Protein AF-A0A1F4CG08-F1 (afdb_monomer)

Mean predicted aligned error: 9.63 Å

Nearest PDB structures (foldseek):
  1few-assembly1_A  TM=2.252E-01  e=2.621E+00  Homo sapiens

Secondary structure (DSSP, 8-state):
-THHHHHHHHHHHHHHSHHHHT--HHHHHHHHHHHHHHTHHHHHHHHHHHHHHHHHHHHHTT-HHHHHHHHHHHHHHHHHHHHHHHHHHHHHHHHHTTTS-HHHHHHHHHHHHSHHHHHHHHHHHHHHHHHHHHHHHHHHHHHHHHHHHHHHHHHHHHHHHHHHHHHTTHHHHHHHHHHHHTT-

Structure (mmCIF, N/CA/C/O backbone):
data_AF-A0A1F4CG08-F1
#
_entry.id   AF-A0A1F4CG08-F1
#
loop_
_atom_site.group_PDB
_atom_site.id
_atom_site.type_symbol
_atom_site.label_atom_id
_atom_site.label_alt_id
_atom_site.label_comp_id
_atom_site.label_asym_id
_atom_site.label_entity_id
_atom_site.label_seq_id
_atom_site.pdbx_PDB_ins_code
_atom_site.Cartn_x
_atom_site.Cartn_y
_atom_site.Cartn_z
_atom_site.occupancy
_atom_site.B_iso_or_equiv
_atom_site.auth_seq_id
_atom_site.auth_comp_id
_atom_site.auth_asym_id
_atom_site.auth_atom_id
_atom_site.pdbx_PDB_model_num
ATOM 1 N N . MET A 1 1 ? -21.777 -11.121 -12.133 1.00 45.00 1 MET A N 1
ATOM 2 C CA . MET A 1 1 ? -20.622 -10.216 -12.342 1.00 45.00 1 MET A CA 1
ATOM 3 C C . MET A 1 1 ? -20.927 -8.744 -12.017 1.00 45.00 1 MET A C 1
ATOM 5 O O . MET A 1 1 ? -19.993 -7.962 -12.020 1.00 45.00 1 MET A O 1
ATOM 9 N N . GLU A 1 2 ? -22.155 -8.353 -11.641 1.00 45.91 2 GLU A N 1
ATOM 10 C CA . GLU A 1 2 ? -22.524 -6.942 -11.356 1.00 45.91 2 GLU A CA 1
ATOM 11 C C . GLU A 1 2 ? -21.985 -6.334 -10.043 1.00 45.91 2 GLU A C 1
ATOM 13 O O . GLU A 1 2 ? -21.961 -5.117 -9.903 1.00 45.91 2 GLU A O 1
ATOM 18 N N . ARG A 1 3 ? -21.515 -7.135 -9.073 1.00 50.16 3 ARG A N 1
ATOM 19 C CA . ARG A 1 3 ? -21.017 -6.601 -7.784 1.00 50.16 3 ARG A CA 1
ATOM 20 C C . ARG A 1 3 ? -19.630 -5.949 -7.859 1.00 50.16 3 ARG A C 1
ATOM 22 O O . ARG A 1 3 ? -19.318 -5.110 -7.023 1.00 50.16 3 ARG A O 1
ATOM 29 N N . ALA A 1 4 ? -18.796 -6.316 -8.834 1.00 51.25 4 ALA A N 1
ATOM 30 C CA . ALA A 1 4 ? -17.439 -5.768 -8.949 1.00 51.25 4 ALA A CA 1
ATOM 31 C C . ALA A 1 4 ? -17.429 -4.320 -9.475 1.00 51.25 4 ALA A C 1
ATOM 33 O O . ALA A 1 4 ? -16.531 -3.555 -9.138 1.00 51.25 4 ALA A O 1
ATOM 34 N N . SER A 1 5 ? -18.440 -3.931 -10.259 1.00 54.53 5 SER A N 1
ATOM 35 C CA . SER A 1 5 ? -18.564 -2.590 -10.845 1.00 54.53 5 SER A CA 1
ATOM 36 C C . SER A 1 5 ? -19.022 -1.511 -9.858 1.00 54.53 5 SER A C 1
ATOM 38 O O . SER A 1 5 ? -18.740 -0.345 -10.095 1.00 54.53 5 SER A O 1
ATOM 40 N N . GLN A 1 6 ? -19.681 -1.876 -8.752 1.00 61.97 6 GLN A N 1
ATOM 41 C CA . GLN A 1 6 ? -20.214 -0.915 -7.767 1.00 61.97 6 GLN A CA 1
ATOM 42 C C . GLN A 1 6 ? -19.217 -0.570 -6.647 1.00 61.97 6 GLN A C 1
ATOM 44 O O . GLN A 1 6 ? -19.265 0.520 -6.083 1.00 61.97 6 GLN A O 1
ATOM 49 N N . ALA A 1 7 ? -18.256 -1.455 -6.361 1.00 68.38 7 ALA A N 1
ATOM 50 C CA . ALA A 1 7 ? -17.332 -1.290 -5.236 1.00 68.38 7 ALA A CA 1
ATOM 51 C C . ALA A 1 7 ? -16.503 0.021 -5.257 1.00 68.38 7 ALA A C 1
ATOM 53 O O . ALA A 1 7 ? -16.338 0.624 -4.192 1.00 68.38 7 ALA A O 1
ATOM 54 N N . PRO A 1 8 ? -16.002 0.517 -6.411 1.00 78.38 8 PRO A N 1
ATOM 55 C CA . PRO A 1 8 ? -15.294 1.799 -6.454 1.00 78.38 8 PRO A CA 1
ATOM 56 C C . PRO A 1 8 ? -16.202 3.007 -6.177 1.00 78.38 8 PRO A C 1
ATOM 58 O O . PRO A 1 8 ? -15.777 3.966 -5.528 1.00 78.38 8 PRO A O 1
ATOM 61 N N . GLU A 1 9 ? -17.450 2.968 -6.650 1.00 85.88 9 GLU A N 1
ATOM 62 C CA . GLU A 1 9 ? -18.427 4.047 -6.458 1.00 85.88 9 GLU A CA 1
ATOM 63 C C . GLU A 1 9 ? -18.901 4.112 -5.002 1.00 85.88 9 GLU A C 1
ATOM 65 O O . GLU A 1 9 ? -18.939 5.198 -4.415 1.00 85.88 9 GLU A O 1
ATOM 70 N N . ASP A 1 10 ? -19.145 2.952 -4.386 1.00 89.44 10 ASP A N 1
ATOM 71 C CA . ASP A 1 10 ? -19.551 2.833 -2.984 1.00 89.44 10 ASP A CA 1
ATOM 72 C C . ASP A 1 10 ? -18.467 3.345 -2.030 1.00 89.44 10 ASP A C 1
ATOM 74 O O . ASP A 1 10 ? -18.757 4.087 -1.087 1.00 89.44 10 ASP A O 1
ATOM 78 N N . LEU A 1 11 ? -17.200 3.002 -2.289 1.00 89.44 11 LEU A N 1
ATOM 79 C CA . LEU A 1 11 ? -16.075 3.513 -1.508 1.00 89.44 11 LEU A CA 1
ATOM 80 C C . LEU A 1 11 ? -15.957 5.034 -1.649 1.00 89.44 11 LEU A C 1
ATOM 82 O O . LEU A 1 11 ? -15.758 5.735 -0.656 1.00 89.44 11 LEU A O 1
ATOM 86 N N . ALA A 1 12 ? -16.108 5.564 -2.866 1.00 91.88 12 ALA A N 1
ATOM 87 C CA . ALA A 1 12 ? -16.057 7.002 -3.103 1.00 91.88 12 ALA A CA 1
ATOM 88 C C . ALA A 1 12 ? -17.212 7.735 -2.398 1.00 91.88 12 ALA A C 1
ATOM 90 O O . ALA A 1 12 ? -17.013 8.819 -1.841 1.00 91.88 12 ALA A O 1
ATOM 91 N N . GLN A 1 13 ? -18.414 7.154 -2.393 1.00 93.31 13 GLN A N 1
ATOM 92 C CA . GLN A 1 13 ? -19.555 7.680 -1.647 1.00 93.31 13 GLN A CA 1
ATOM 93 C C . GLN A 1 13 ? -19.301 7.633 -0.138 1.00 93.31 13 GLN A C 1
ATOM 95 O O . GLN A 1 13 ? -19.510 8.637 0.549 1.00 93.31 13 GLN A O 1
ATOM 100 N N . PHE A 1 14 ? -18.799 6.511 0.377 1.00 93.75 14 PHE A N 1
ATOM 101 C CA . PHE A 1 14 ? -18.451 6.367 1.785 1.00 93.75 14 PHE A CA 1
ATOM 102 C C . PHE A 1 14 ? -17.383 7.369 2.218 1.00 93.75 14 PHE A C 1
ATOM 104 O O . PHE A 1 14 ? -17.551 8.006 3.255 1.00 93.75 14 PHE A O 1
ATOM 111 N N . ALA A 1 15 ? -16.341 7.580 1.411 1.00 93.25 15 ALA A N 1
ATOM 112 C CA . ALA A 1 15 ? -15.265 8.527 1.696 1.00 93.25 15 ALA A CA 1
ATOM 113 C C . ALA A 1 15 ? -15.768 9.965 1.913 1.00 93.25 15 ALA A C 1
ATOM 115 O O . ALA A 1 15 ? -15.161 10.729 2.659 1.00 93.25 15 ALA A O 1
ATOM 116 N N . ARG A 1 16 ? -16.899 10.327 1.293 1.00 94.06 16 ARG A N 1
ATOM 117 C CA . ARG A 1 16 ? -17.564 11.630 1.468 1.00 94.06 16 ARG A CA 1
ATOM 118 C C . ARG A 1 16 ? -18.591 11.647 2.604 1.00 94.06 16 ARG A C 1
ATOM 120 O O . ARG A 1 16 ? -19.098 12.712 2.949 1.00 94.06 16 ARG A O 1
ATOM 127 N N . SER A 1 17 ? -18.930 10.494 3.173 1.00 92.56 17 SER A N 1
ATOM 128 C CA . SER A 1 17 ? -19.948 10.375 4.216 1.00 92.56 17 SER A CA 1
ATOM 129 C C . SER A 1 17 ? -19.464 10.920 5.564 1.00 92.56 17 SER A C 1
ATOM 131 O O . SER A 1 17 ? -18.263 10.999 5.844 1.00 92.56 17 SER A O 1
ATOM 133 N N . ALA A 1 18 ? -20.409 11.247 6.449 1.00 87.50 18 ALA A N 1
ATOM 134 C CA . ALA A 1 18 ? -20.094 11.598 7.834 1.00 87.50 18 ALA A CA 1
ATOM 135 C C . ALA A 1 18 ? -19.409 10.438 8.580 1.00 87.50 18 ALA A C 1
ATOM 137 O O . ALA A 1 18 ? -18.548 10.684 9.419 1.00 87.50 18 ALA A O 1
ATOM 138 N N . ALA A 1 19 ? -19.741 9.190 8.231 1.00 86.94 19 ALA A N 1
ATOM 139 C CA . ALA A 1 19 ? -19.138 8.002 8.827 1.00 86.94 19 ALA A CA 1
ATOM 140 C C . ALA A 1 19 ? -17.636 7.874 8.524 1.00 86.94 19 ALA A C 1
ATOM 142 O O . ALA A 1 19 ? -16.927 7.292 9.333 1.00 86.94 19 ALA A O 1
ATOM 143 N N . ALA A 1 20 ? -17.148 8.436 7.411 1.00 88.38 20 ALA A N 1
ATOM 144 C CA . ALA A 1 20 ? -15.718 8.505 7.104 1.00 88.38 20 ALA A CA 1
ATOM 145 C C . ALA A 1 20 ? -15.077 9.810 7.608 1.00 88.38 20 ALA A C 1
ATOM 147 O O . ALA A 1 20 ? -14.024 9.794 8.243 1.00 88.38 20 ALA A O 1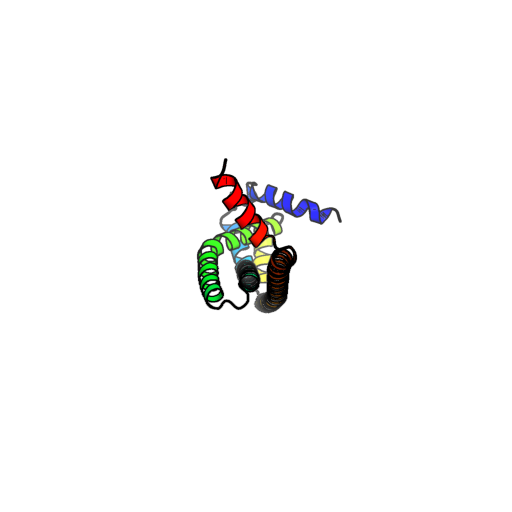
ATOM 148 N N . THR A 1 21 ? -15.724 10.952 7.357 1.00 87.25 21 THR A N 1
ATOM 149 C CA . THR A 1 21 ? -15.151 12.290 7.612 1.00 87.25 21 THR A CA 1
ATOM 150 C C . THR A 1 21 ? -15.251 12.757 9.066 1.00 87.25 21 THR A C 1
ATOM 152 O O . THR A 1 21 ? -14.532 13.670 9.466 1.00 87.25 21 THR A O 1
ATOM 155 N N . ARG A 1 22 ? -16.133 12.150 9.869 1.00 86.19 22 ARG A N 1
ATOM 156 C CA . ARG A 1 22 ? -16.367 12.483 11.287 1.00 86.19 22 ARG A CA 1
ATOM 157 C C . ARG A 1 22 ? -16.395 11.228 12.160 1.00 86.19 22 ARG A C 1
ATOM 159 O O . ARG A 1 22 ? -17.206 11.114 13.077 1.00 86.19 22 ARG A O 1
ATOM 166 N N . THR A 1 23 ? -15.520 10.275 11.853 1.00 89.38 23 THR A N 1
ATOM 167 C CA . THR A 1 23 ? -15.369 9.036 12.624 1.00 89.38 23 THR A CA 1
ATOM 168 C C . THR A 1 23 ? -15.049 9.354 14.087 1.00 89.38 23 THR A C 1
ATOM 170 O O . THR A 1 23 ? -14.197 10.200 14.365 1.00 89.38 23 THR A O 1
ATOM 173 N N . SER A 1 24 ? -15.705 8.672 15.033 1.00 94.31 24 SER A N 1
ATOM 174 C CA . SER A 1 24 ? -15.383 8.830 16.454 1.00 94.31 24 SER A CA 1
ATOM 175 C C . SER A 1 24 ? -13.925 8.415 16.730 1.00 94.31 24 SER A C 1
ATOM 177 O O . SER A 1 24 ? -13.419 7.487 16.087 1.00 94.31 24 SER A O 1
ATOM 179 N N . PRO A 1 25 ? -13.226 9.045 17.696 1.00 95.25 25 PRO A N 1
ATOM 180 C CA . PRO A 1 25 ? -11.857 8.656 18.042 1.00 95.25 25 PRO A CA 1
ATOM 181 C C . PRO A 1 25 ? -11.733 7.179 18.433 1.00 95.25 25 PRO A C 1
ATOM 183 O O . PRO A 1 25 ? -10.756 6.529 18.066 1.00 95.25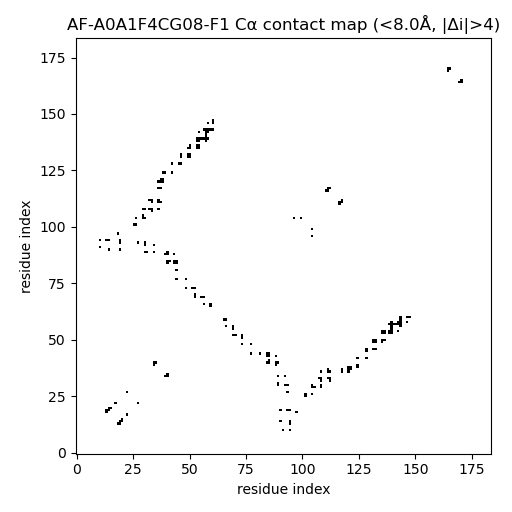 25 PRO A O 1
ATOM 186 N N . GLN A 1 26 ? -12.748 6.640 19.119 1.00 95.81 26 GLN A N 1
ATOM 187 C CA . GLN A 1 26 ? -12.825 5.225 19.476 1.00 95.81 26 GLN A CA 1
ATOM 188 C C . GLN A 1 26 ? -12.817 4.345 18.225 1.00 95.81 26 GLN A C 1
ATOM 190 O O . GLN A 1 26 ? -11.922 3.518 18.067 1.00 95.81 26 GLN A O 1
ATOM 195 N N . ARG A 1 27 ? -13.757 4.564 17.298 1.00 96.94 27 ARG A N 1
ATOM 196 C CA . ARG A 1 27 ? -13.869 3.765 16.074 1.00 96.94 27 ARG A CA 1
ATOM 197 C C . ARG A 1 27 ? -12.615 3.865 15.207 1.00 96.94 27 ARG A C 1
ATOM 199 O O . ARG A 1 27 ? -12.126 2.850 14.717 1.00 96.94 27 ARG A O 1
ATOM 206 N N . ALA A 1 28 ? -12.041 5.062 15.078 1.00 96.38 28 ALA A N 1
ATOM 207 C CA . ALA A 1 28 ? -10.772 5.255 14.379 1.00 96.38 28 ALA A CA 1
ATOM 208 C C . ALA A 1 28 ? -9.619 4.473 15.041 1.00 96.38 28 ALA A C 1
ATOM 210 O O . ALA A 1 28 ? -8.767 3.922 14.344 1.00 96.38 28 ALA A O 1
ATOM 211 N N . GLY A 1 29 ? -9.599 4.395 16.376 1.00 97.88 29 GLY A N 1
ATOM 212 C CA . GLY A 1 29 ? -8.648 3.581 17.133 1.00 97.88 29 GLY A CA 1
ATOM 213 C C . GLY A 1 29 ? -8.782 2.083 16.849 1.00 97.88 29 GLY A C 1
ATOM 214 O O . GLY A 1 29 ? -7.771 1.414 16.648 1.00 97.88 29 GLY A O 1
ATOM 215 N N . LEU A 1 30 ? -10.010 1.565 16.755 1.00 98.44 30 LEU A N 1
ATOM 216 C CA . LEU A 1 30 ? -10.261 0.152 16.440 1.00 98.44 30 LEU A CA 1
ATOM 217 C C . LEU A 1 30 ? -9.801 -0.220 15.032 1.00 98.44 30 LEU A C 1
ATOM 219 O O . LEU A 1 30 ? -9.120 -1.225 14.854 1.00 98.44 30 LEU A O 1
ATOM 223 N N . VAL A 1 31 ? -10.092 0.622 14.038 1.00 97.94 31 VAL A N 1
ATOM 224 C CA . VAL A 1 31 ? -9.616 0.397 12.663 1.00 97.94 31 VAL A CA 1
ATOM 225 C C . VAL A 1 31 ? -8.084 0.380 12.605 1.00 97.94 31 VAL A C 1
ATOM 227 O O . VAL A 1 31 ? -7.508 -0.485 11.951 1.00 97.94 31 VAL A O 1
ATOM 230 N N . LYS A 1 32 ? -7.410 1.281 13.334 1.00 98.25 32 LYS A N 1
ATOM 231 C CA . LYS A 1 32 ? -5.938 1.297 13.424 1.00 98.25 32 LYS A CA 1
ATOM 232 C C . LYS A 1 32 ? -5.366 0.050 14.096 1.00 98.25 32 LYS A C 1
ATOM 234 O O . LYS A 1 32 ? -4.321 -0.431 13.676 1.00 98.25 32 LYS A O 1
ATOM 239 N N . ARG A 1 33 ? -6.034 -0.478 15.124 1.00 98.38 33 ARG A N 1
ATOM 240 C CA . ARG A 1 33 ? -5.648 -1.742 15.772 1.00 98.38 33 ARG A CA 1
ATOM 241 C C . ARG A 1 33 ? -5.727 -2.917 14.801 1.00 98.38 33 ARG A C 1
ATOM 243 O O . ARG A 1 33 ? -4.781 -3.693 14.708 1.00 98.38 33 ARG A O 1
ATOM 250 N N . ILE A 1 34 ? -6.806 -2.990 14.020 1.00 98.38 34 ILE A N 1
ATOM 251 C CA . ILE A 1 34 ? -6.971 -4.009 12.976 1.00 98.38 34 ILE A CA 1
ATOM 252 C C . ILE A 1 34 ? -5.878 -3.877 11.908 1.00 98.38 34 ILE A C 1
ATOM 254 O O . ILE A 1 34 ? -5.256 -4.875 11.548 1.00 98.38 34 ILE A O 1
ATOM 258 N N . ASP A 1 35 ? -5.596 -2.663 11.430 1.00 98.44 35 ASP A N 1
ATOM 259 C CA . ASP A 1 35 ? -4.500 -2.416 10.483 1.00 98.44 35 ASP A CA 1
ATOM 260 C C . ASP A 1 35 ? -3.150 -2.886 11.041 1.00 98.44 35 ASP A C 1
ATOM 262 O O . ASP A 1 35 ? -2.440 -3.640 10.383 1.00 98.44 35 ASP A O 1
ATOM 266 N N . ALA A 1 36 ? -2.825 -2.521 12.284 1.00 98.12 36 ALA A N 1
ATOM 267 C CA . ALA A 1 36 ? -1.571 -2.913 12.920 1.00 98.12 36 ALA A CA 1
ATOM 268 C C . ALA A 1 36 ? -1.445 -4.436 13.098 1.00 98.12 36 ALA A C 1
ATOM 270 O O . ALA A 1 36 ? -0.370 -4.995 12.887 1.00 98.12 36 ALA A O 1
ATOM 271 N N . ALA A 1 37 ? -2.535 -5.114 13.468 1.00 97.94 37 ALA A N 1
ATOM 272 C CA . ALA A 1 37 ? -2.548 -6.561 13.660 1.00 97.94 37 ALA A CA 1
ATOM 273 C C . ALA A 1 37 ? -2.451 -7.341 12.336 1.00 97.94 37 ALA A C 1
ATOM 275 O O . ALA A 1 37 ? -1.806 -8.386 12.281 1.00 97.94 37 ALA A O 1
ATOM 276 N N . THR A 1 38 ? -3.059 -6.822 11.266 1.00 97.50 38 THR A N 1
ATOM 277 C CA . THR A 1 38 ? -3.079 -7.464 9.938 1.00 97.50 38 THR A CA 1
ATOM 278 C C . THR A 1 38 ? -1.940 -7.020 9.021 1.00 97.50 38 THR A C 1
ATOM 280 O O . THR A 1 38 ? -1.662 -7.682 8.023 1.00 97.50 38 THR A O 1
ATOM 283 N N . ARG A 1 39 ? -1.278 -5.903 9.346 1.00 98.12 39 ARG A N 1
ATOM 284 C CA . ARG A 1 39 ? -0.234 -5.240 8.549 1.00 98.12 39 ARG A CA 1
ATOM 285 C C . ARG A 1 39 ? -0.693 -4.833 7.144 1.00 98.12 39 ARG A C 1
ATOM 287 O O . ARG A 1 39 ? 0.114 -4.779 6.214 1.00 98.12 39 ARG A O 1
ATOM 294 N N . ALA A 1 40 ? -1.978 -4.519 6.979 1.00 97.75 40 ALA A N 1
ATOM 295 C CA . ALA A 1 40 ? -2.547 -4.159 5.681 1.00 97.75 40 ALA A CA 1
ATOM 296 C C . ALA A 1 40 ? -1.892 -2.898 5.085 1.00 97.75 40 ALA A C 1
ATOM 298 O O . ALA A 1 40 ? -1.540 -2.875 3.903 1.00 97.75 40 ALA A O 1
ATOM 299 N N . GLY A 1 41 ? -1.680 -1.859 5.898 1.00 97.75 41 GLY A N 1
ATOM 300 C CA . GLY A 1 41 ? -1.013 -0.625 5.488 1.00 97.75 41 GLY A CA 1
ATOM 301 C C . GLY A 1 41 ? 0.438 -0.844 5.066 1.00 97.75 41 GLY A C 1
ATOM 302 O O . GLY A 1 41 ? 0.871 -0.283 4.059 1.00 97.75 41 GLY A O 1
ATOM 303 N N . ASP A 1 42 ? 1.175 -1.691 5.788 1.00 98.00 42 ASP A N 1
ATOM 304 C CA . ASP A 1 42 ? 2.552 -2.051 5.433 1.00 98.00 42 ASP A CA 1
ATOM 305 C C . ASP A 1 42 ? 2.597 -2.811 4.105 1.00 98.00 42 ASP A C 1
ATOM 307 O O . ASP A 1 42 ? 3.379 -2.455 3.224 1.00 98.00 42 ASP A O 1
ATOM 311 N N . LEU A 1 43 ? 1.720 -3.808 3.927 1.00 98.19 43 LEU A N 1
ATOM 312 C CA . LEU A 1 43 ? 1.635 -4.568 2.680 1.00 98.19 43 LEU A CA 1
ATOM 313 C C . LEU A 1 43 ? 1.344 -3.651 1.490 1.00 98.19 43 LEU A C 1
ATOM 315 O O . LEU A 1 43 ? 2.000 -3.768 0.460 1.00 98.19 43 LEU A O 1
ATOM 319 N N . ALA A 1 44 ? 0.393 -2.723 1.630 1.00 97.81 44 ALA A N 1
ATOM 320 C CA . ALA A 1 44 ? 0.038 -1.785 0.568 1.00 97.81 44 ALA A CA 1
ATOM 321 C C . ALA A 1 44 ? 1.220 -0.887 0.166 1.00 97.81 44 ALA A C 1
ATOM 323 O O . ALA A 1 44 ? 1.472 -0.690 -1.024 1.00 97.81 44 ALA A O 1
ATOM 324 N N . VAL A 1 45 ? 1.967 -0.367 1.147 1.00 98.25 45 VAL A N 1
ATOM 325 C CA . VAL A 1 45 ? 3.163 0.452 0.901 1.00 98.25 45 VAL A CA 1
ATOM 326 C C . VAL A 1 45 ? 4.246 -0.377 0.212 1.00 98.25 45 VAL A C 1
ATOM 328 O O . VAL A 1 45 ? 4.779 0.037 -0.819 1.00 98.25 45 VAL A O 1
ATOM 331 N N . ASP A 1 46 ? 4.564 -1.553 0.746 1.00 98.19 46 ASP A N 1
ATOM 332 C CA . ASP A 1 46 ? 5.639 -2.382 0.208 1.00 98.19 46 ASP A CA 1
ATOM 333 C C . ASP A 1 46 ? 5.322 -2.904 -1.187 1.00 98.19 46 ASP A C 1
ATOM 335 O O . ASP A 1 46 ? 6.171 -2.800 -2.075 1.00 98.19 46 ASP A O 1
ATOM 339 N N . ALA A 1 47 ? 4.096 -3.378 -1.411 1.00 97.75 47 ALA A N 1
ATOM 340 C CA . ALA A 1 47 ? 3.643 -3.834 -2.715 1.00 97.75 47 ALA A CA 1
ATOM 341 C C . ALA A 1 47 ? 3.722 -2.714 -3.761 1.00 97.75 47 ALA A C 1
ATOM 343 O O . ALA A 1 47 ? 4.271 -2.928 -4.845 1.00 97.75 47 ALA A O 1
ATOM 344 N N . ALA A 1 48 ? 3.243 -1.507 -3.435 1.00 97.38 48 ALA A N 1
ATOM 345 C CA . ALA A 1 48 ? 3.281 -0.372 -4.353 1.00 97.38 48 ALA A CA 1
ATOM 346 C C . ALA A 1 48 ? 4.717 -0.021 -4.769 1.00 97.38 48 ALA A C 1
ATOM 348 O O . ALA A 1 48 ? 5.012 0.093 -5.960 1.00 97.38 48 ALA A O 1
ATOM 349 N N . PHE A 1 49 ? 5.631 0.113 -3.806 1.00 97.62 49 PHE A N 1
ATOM 350 C CA . PHE A 1 49 ? 6.991 0.572 -4.095 1.00 97.62 49 PHE A CA 1
ATOM 351 C C . PHE A 1 49 ? 7.900 -0.503 -4.683 1.00 97.62 49 PHE A C 1
ATOM 353 O O . PHE A 1 49 ? 8.749 -0.175 -5.511 1.00 97.62 49 PHE A O 1
ATOM 360 N N . VAL A 1 50 ? 7.704 -1.775 -4.328 1.00 96.75 50 VAL A N 1
ATOM 361 C CA . VAL A 1 50 ? 8.358 -2.892 -5.025 1.00 96.75 50 VAL A CA 1
ATOM 362 C C . VAL A 1 50 ? 7.937 -2.913 -6.493 1.00 96.75 50 VAL A C 1
ATOM 364 O O . VAL A 1 50 ? 8.800 -2.985 -7.368 1.00 96.75 50 VAL A O 1
ATOM 367 N N . SER A 1 51 ? 6.635 -2.784 -6.763 1.00 96.19 51 SER A N 1
ATOM 368 C CA . SER A 1 51 ? 6.106 -2.778 -8.130 1.00 96.19 51 SER A CA 1
ATOM 369 C C . SER A 1 51 ? 6.658 -1.600 -8.930 1.00 96.19 51 SER A C 1
ATOM 371 O O . SER A 1 51 ? 7.215 -1.780 -10.011 1.00 96.19 51 SER A O 1
ATOM 373 N N . MET A 1 52 ? 6.584 -0.386 -8.373 1.00 95.50 52 MET A N 1
ATOM 374 C CA . MET A 1 52 ? 7.129 0.815 -9.012 1.00 95.50 52 MET A CA 1
ATOM 375 C C . MET A 1 52 ? 8.624 0.687 -9.312 1.00 95.50 52 MET A C 1
ATOM 377 O O . MET A 1 52 ? 9.056 1.056 -10.405 1.00 95.50 52 MET A O 1
ATOM 381 N N . LYS A 1 53 ? 9.411 0.159 -8.366 1.00 95.25 53 LYS A N 1
ATOM 382 C CA . LYS A 1 53 ? 10.849 -0.047 -8.555 1.00 95.25 53 LYS A CA 1
ATOM 383 C C . LYS A 1 53 ? 11.121 -1.026 -9.691 1.00 95.25 53 LYS A C 1
ATOM 385 O O . LYS A 1 53 ? 11.927 -0.710 -10.558 1.00 95.25 53 LYS A O 1
ATOM 390 N N . ALA A 1 54 ? 10.451 -2.175 -9.718 1.00 94.62 54 ALA A N 1
ATOM 391 C CA . ALA A 1 54 ? 10.692 -3.183 -10.745 1.00 94.62 54 ALA A CA 1
ATOM 392 C C . ALA A 1 54 ? 10.364 -2.665 -12.156 1.00 94.62 54 ALA A C 1
ATOM 394 O O . ALA A 1 54 ? 11.168 -2.818 -13.074 1.00 94.62 54 ALA A O 1
ATOM 395 N N . LEU A 1 55 ? 9.242 -1.954 -12.312 1.00 92.69 55 LEU A N 1
ATOM 396 C CA . LEU A 1 55 ? 8.870 -1.328 -13.584 1.00 92.69 55 LEU A CA 1
ATOM 397 C C . LEU A 1 55 ? 9.881 -0.251 -14.008 1.00 92.69 55 LEU A C 1
ATOM 399 O O . LEU A 1 55 ? 10.284 -0.197 -15.170 1.00 92.69 55 LEU A O 1
ATOM 403 N N . ALA A 1 56 ? 10.318 0.597 -13.072 1.00 92.38 56 ALA A N 1
ATOM 404 C CA . ALA A 1 56 ? 11.317 1.628 -13.344 1.00 92.38 56 ALA A CA 1
ATOM 405 C C . ALA A 1 56 ? 12.668 1.028 -13.756 1.00 92.38 56 ALA A C 1
ATOM 407 O O . ALA A 1 56 ? 13.285 1.501 -14.710 1.00 92.38 56 ALA A O 1
ATOM 408 N N . MET A 1 57 ? 13.098 -0.037 -13.077 1.00 91.06 57 MET A N 1
ATOM 409 C CA . MET A 1 57 ? 14.307 -0.784 -13.422 1.00 91.06 57 MET A CA 1
ATOM 410 C C . MET A 1 57 ? 14.199 -1.413 -14.813 1.00 91.06 57 MET A C 1
ATOM 412 O O . MET A 1 57 ? 15.128 -1.281 -15.607 1.00 91.06 57 MET A O 1
ATOM 416 N N . GLY A 1 58 ? 13.043 -1.989 -15.153 1.00 90.12 58 GLY A N 1
ATOM 417 C CA . GLY A 1 58 ? 12.763 -2.484 -16.501 1.00 90.12 58 GLY A CA 1
ATOM 418 C C . GLY A 1 58 ? 12.940 -1.413 -17.581 1.00 90.12 58 GLY A C 1
ATOM 419 O O . GLY A 1 58 ? 13.561 -1.653 -18.612 1.00 90.12 58 GLY A O 1
ATOM 420 N N . MET A 1 59 ? 12.466 -0.189 -17.324 1.00 87.88 59 MET A N 1
ATOM 421 C CA . MET A 1 59 ? 12.638 0.943 -18.246 1.00 87.88 59 MET A CA 1
ATOM 422 C C . MET A 1 59 ? 14.084 1.455 -18.339 1.00 87.88 59 MET A C 1
ATOM 424 O O . MET A 1 59 ? 14.468 2.010 -19.370 1.00 87.88 59 MET A O 1
ATOM 428 N N . ALA A 1 60 ? 14.887 1.311 -17.282 1.00 88.00 60 ALA A N 1
ATOM 429 C CA . ALA A 1 60 ? 16.290 1.723 -17.296 1.00 88.00 60 ALA A CA 1
ATOM 430 C C . ALA A 1 60 ? 17.195 0.773 -18.092 1.00 88.00 60 ALA A C 1
ATOM 432 O O . ALA A 1 60 ? 18.218 1.228 -18.616 1.00 88.00 60 ALA A O 1
ATOM 433 N N . GLY A 1 61 ? 16.825 -0.508 -18.195 1.00 82.69 61 GLY A N 1
ATOM 434 C CA . GLY A 1 61 ? 17.668 -1.542 -18.793 1.00 82.69 61 GLY A CA 1
ATOM 435 C C . GLY A 1 61 ? 18.992 -1.700 -18.034 1.00 82.69 61 GLY A C 1
ATOM 436 O O . GLY A 1 61 ? 19.031 -1.602 -16.811 1.00 82.69 61 GLY A O 1
ATOM 437 N N . GLU A 1 62 ? 20.097 -1.902 -18.756 1.00 79.25 62 GLU A N 1
ATOM 438 C CA . GLU A 1 62 ? 21.430 -2.155 -18.172 1.00 79.25 62 GLU A CA 1
ATOM 439 C C . GLU A 1 62 ? 22.182 -0.891 -17.687 1.00 79.25 62 GLU A C 1
ATOM 441 O O . GLU A 1 62 ? 23.348 -0.953 -17.293 1.00 79.25 62 GLU A O 1
ATOM 446 N N . ASP A 1 63 ? 21.551 0.287 -17.704 1.00 84.00 63 ASP A N 1
ATOM 447 C CA . ASP A 1 63 ? 22.203 1.536 -17.297 1.00 84.00 63 ASP A CA 1
ATOM 448 C C . ASP A 1 63 ? 22.303 1.665 -15.764 1.00 84.00 63 ASP A C 1
ATOM 450 O O . ASP A 1 63 ? 21.391 2.146 -15.084 1.00 84.00 63 ASP A O 1
ATOM 454 N N . ALA A 1 64 ? 23.463 1.291 -15.216 1.00 77.19 64 ALA A N 1
ATOM 455 C CA . ALA A 1 64 ? 23.745 1.328 -13.780 1.00 77.19 64 ALA A CA 1
ATOM 456 C C . ALA A 1 64 ? 23.598 2.726 -13.140 1.00 77.19 64 ALA A C 1
ATOM 458 O O . ALA A 1 64 ? 23.244 2.833 -11.963 1.00 77.19 64 ALA A O 1
ATOM 459 N N . ARG A 1 65 ? 23.833 3.817 -13.890 1.00 81.31 65 ARG A N 1
ATOM 460 C CA . ARG A 1 65 ? 23.634 5.180 -13.359 1.00 81.31 65 ARG A CA 1
ATOM 461 C C . ARG A 1 65 ? 22.149 5.492 -13.217 1.00 81.31 65 ARG A C 1
ATOM 463 O O . ARG A 1 65 ? 21.750 6.084 -12.215 1.00 81.31 65 ARG A O 1
ATOM 470 N N . LYS A 1 66 ? 21.331 5.070 -14.187 1.00 85.94 66 LYS A N 1
ATOM 471 C CA . LYS A 1 66 ? 19.868 5.189 -14.091 1.00 85.94 66 LYS A CA 1
ATOM 472 C C . LYS A 1 66 ? 19.313 4.334 -12.957 1.00 85.94 66 LYS A C 1
ATOM 474 O O . LYS A 1 66 ? 18.473 4.830 -12.215 1.00 85.94 66 LYS A O 1
ATOM 479 N N . ALA A 1 67 ? 19.824 3.119 -12.769 1.00 84.88 67 ALA A N 1
ATOM 480 C CA . ALA A 1 67 ? 19.433 2.250 -11.659 1.0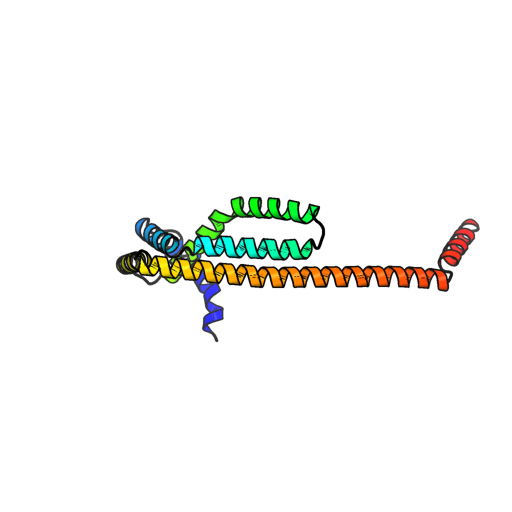0 84.88 67 ALA A CA 1
ATOM 481 C C . ALA A 1 67 ? 19.647 2.917 -10.284 1.00 84.88 67 ALA A C 1
ATOM 483 O O . ALA A 1 67 ? 18.722 2.990 -9.477 1.00 84.88 67 ALA A O 1
ATOM 484 N N . GLY A 1 68 ? 20.831 3.494 -10.042 1.00 84.31 68 GLY A N 1
ATOM 485 C CA . GLY A 1 68 ? 21.109 4.205 -8.786 1.00 84.31 68 GLY A CA 1
ATOM 486 C C . GLY A 1 68 ? 20.218 5.436 -8.565 1.00 84.31 68 GLY A C 1
ATOM 487 O O . GLY A 1 68 ? 19.777 5.696 -7.445 1.00 84.31 68 GLY A O 1
ATOM 488 N N . ALA A 1 69 ? 19.904 6.180 -9.630 1.00 91.19 69 ALA A N 1
ATOM 489 C CA . ALA A 1 69 ? 18.991 7.323 -9.560 1.00 91.19 69 ALA A CA 1
ATOM 490 C C . ALA A 1 69 ? 17.529 6.901 -9.305 1.00 91.19 69 ALA A C 1
ATOM 492 O O . ALA A 1 69 ? 16.798 7.605 -8.600 1.00 91.19 69 ALA A O 1
ATOM 493 N N . ILE A 1 70 ? 17.107 5.754 -9.849 1.00 92.25 70 ILE A N 1
ATOM 494 C CA . ILE A 1 70 ? 15.787 5.161 -9.597 1.00 92.25 70 ILE A CA 1
ATOM 495 C C . ILE A 1 70 ? 15.639 4.831 -8.120 1.00 92.25 70 ILE A C 1
ATOM 497 O O . ILE A 1 70 ? 14.650 5.242 -7.522 1.00 92.25 70 ILE A O 1
ATOM 501 N N . ASP A 1 71 ? 16.626 4.173 -7.516 1.00 89.56 71 ASP A N 1
ATOM 502 C CA . ASP A 1 71 ? 16.560 3.797 -6.102 1.00 89.56 71 ASP A CA 1
ATOM 503 C C . ASP A 1 71 ? 16.385 5.011 -5.188 1.00 89.56 71 ASP A C 1
ATOM 505 O O . ASP A 1 71 ? 15.471 5.044 -4.363 1.00 89.56 71 ASP A O 1
ATOM 509 N N . GLN A 1 72 ? 17.182 6.062 -5.390 1.00 91.12 72 GLN A N 1
ATOM 510 C CA . GLN A 1 72 ? 17.039 7.301 -4.618 1.00 91.12 72 GLN A CA 1
ATOM 511 C C . GLN A 1 72 ? 15.668 7.961 -4.820 1.00 91.12 72 GLN A C 1
ATOM 513 O O . GLN A 1 72 ? 15.068 8.476 -3.873 1.00 91.12 72 GLN A O 1
ATOM 518 N N . THR A 1 73 ? 15.160 7.944 -6.055 1.00 94.44 73 THR A N 1
ATOM 519 C CA . THR A 1 73 ? 13.856 8.526 -6.394 1.00 94.44 73 THR A CA 1
ATOM 520 C C . THR A 1 73 ? 12.716 7.744 -5.744 1.00 94.44 73 THR A C 1
ATOM 522 O O . THR A 1 73 ? 11.811 8.352 -5.172 1.00 94.44 73 THR A O 1
ATOM 525 N N . ILE A 1 74 ? 12.774 6.411 -5.787 1.00 95.19 74 ILE A N 1
ATOM 526 C CA . ILE A 1 74 ? 11.786 5.524 -5.171 1.00 95.19 74 ILE A CA 1
ATOM 527 C C . ILE A 1 74 ? 11.767 5.709 -3.657 1.00 95.19 74 ILE A C 1
ATOM 529 O O . ILE A 1 74 ? 10.687 5.877 -3.097 1.00 95.19 74 ILE A O 1
ATOM 533 N N . GLU A 1 75 ? 12.922 5.764 -2.996 1.00 94.12 75 GLU A N 1
ATOM 534 C CA . GLU A 1 75 ? 12.970 5.951 -1.542 1.00 94.12 75 GLU A CA 1
ATOM 535 C C . GLU A 1 75 ? 12.457 7.331 -1.112 1.00 94.12 75 GLU A C 1
ATOM 537 O O . GLU A 1 75 ? 11.687 7.449 -0.155 1.00 94.12 75 GLU A O 1
ATOM 542 N N . LYS A 1 76 ? 12.775 8.386 -1.872 1.00 95.25 76 LYS A N 1
ATOM 543 C CA . LYS A 1 76 ? 12.187 9.712 -1.645 1.00 95.25 76 LYS A CA 1
ATOM 544 C C . LYS A 1 76 ? 10.665 9.686 -1.813 1.00 95.25 76 LYS A C 1
ATOM 546 O O . LYS A 1 76 ? 9.939 10.254 -0.993 1.00 95.25 76 LYS A O 1
ATOM 551 N N . GLN A 1 77 ? 10.176 9.020 -2.858 1.00 94.94 77 GLN A N 1
ATOM 552 C CA . GLN A 1 77 ? 8.745 8.893 -3.108 1.00 94.94 77 GLN A CA 1
ATOM 553 C C . GLN A 1 77 ? 8.063 8.096 -1.988 1.00 94.94 77 GLN A C 1
ATOM 555 O O . GLN A 1 77 ? 7.023 8.534 -1.490 1.00 94.94 77 GLN A O 1
ATOM 560 N N . ARG A 1 78 ? 8.683 7.002 -1.527 1.00 96.88 78 ARG A N 1
ATOM 561 C CA . ARG A 1 78 ? 8.235 6.190 -0.389 1.00 96.88 78 ARG A CA 1
ATOM 562 C C . ARG A 1 78 ? 8.080 7.038 0.858 1.00 96.88 78 ARG A C 1
ATOM 564 O O . ARG A 1 78 ? 6.989 7.065 1.428 1.00 96.88 78 ARG A O 1
ATOM 571 N N . ALA A 1 79 ? 9.108 7.793 1.235 1.00 94.81 79 ALA A N 1
ATOM 572 C CA . ALA A 1 79 ? 9.046 8.684 2.390 1.00 94.81 79 ALA A CA 1
ATOM 573 C C . ALA A 1 79 ? 7.897 9.705 2.283 1.00 94.81 79 ALA A C 1
ATOM 575 O O . ALA A 1 79 ? 7.188 9.948 3.257 1.00 94.81 79 ALA A O 1
ATOM 576 N N . SER A 1 80 ? 7.660 10.258 1.089 1.00 94.62 80 SER A N 1
ATOM 577 C CA . SER A 1 80 ? 6.616 11.270 0.872 1.00 94.62 80 SER A CA 1
ATOM 578 C C . SER A 1 80 ? 5.180 10.721 0.805 1.00 94.62 80 SER A C 1
ATOM 580 O O . SER A 1 80 ? 4.226 11.460 1.060 1.00 94.62 80 SER A O 1
ATOM 582 N N . ALA A 1 81 ? 5.005 9.446 0.441 1.00 96.25 81 ALA A N 1
ATOM 583 C CA . ALA A 1 81 ? 3.696 8.861 0.143 1.00 96.25 81 ALA A CA 1
ATOM 584 C C . ALA A 1 81 ? 3.234 7.807 1.157 1.00 96.25 81 ALA A C 1
ATOM 586 O O . ALA A 1 81 ? 2.040 7.514 1.196 1.00 96.25 81 ALA A O 1
ATOM 587 N N . THR A 1 82 ? 4.131 7.275 1.996 1.00 97.44 82 THR A N 1
ATOM 588 C CA . THR A 1 82 ? 3.813 6.221 2.980 1.00 97.44 82 THR A CA 1
ATOM 589 C C . THR A 1 82 ? 2.585 6.572 3.814 1.00 97.44 82 THR A C 1
ATOM 591 O O . THR A 1 82 ? 1.664 5.765 3.910 1.00 97.44 82 THR A O 1
ATOM 594 N N . GLN A 1 83 ? 2.522 7.790 4.363 1.00 97.25 83 GLN A N 1
ATOM 595 C CA . GLN A 1 83 ? 1.381 8.183 5.189 1.00 97.25 83 GLN A CA 1
ATOM 596 C C . GLN A 1 83 ? 0.076 8.237 4.385 1.00 97.25 83 GLN A C 1
ATOM 598 O O . GLN A 1 83 ? -0.936 7.733 4.848 1.00 97.25 83 GLN A O 1
ATOM 603 N N . LYS A 1 84 ? 0.106 8.754 3.149 1.00 97.19 84 LYS A N 1
ATOM 604 C CA . LYS A 1 84 ? -1.085 8.823 2.285 1.00 97.19 84 LYS A CA 1
ATOM 605 C C . LYS A 1 84 ? -1.618 7.437 1.929 1.00 97.19 84 LYS A C 1
ATOM 607 O O . LYS A 1 84 ? -2.827 7.241 1.903 1.00 97.19 84 LYS A O 1
ATOM 612 N N . ILE A 1 85 ? -0.723 6.486 1.659 1.00 97.69 85 ILE A N 1
ATOM 613 C CA . ILE A 1 85 ? -1.105 5.096 1.383 1.00 97.69 85 ILE A CA 1
ATOM 614 C C . ILE A 1 85 ? -1.715 4.470 2.639 1.00 97.69 85 ILE A C 1
ATOM 616 O O . ILE A 1 85 ? -2.786 3.881 2.554 1.00 97.69 85 ILE A O 1
ATOM 620 N N . ARG A 1 86 ? -1.095 4.659 3.810 1.00 97.56 86 ARG A N 1
ATOM 621 C CA . ARG A 1 86 ? -1.644 4.175 5.086 1.00 97.56 86 ARG A CA 1
ATOM 622 C C . ARG A 1 86 ? -3.017 4.774 5.387 1.00 97.56 86 ARG A C 1
ATOM 624 O O . ARG A 1 86 ? -3.929 4.034 5.734 1.00 97.56 86 ARG A O 1
ATOM 631 N N . ASP A 1 87 ? -3.199 6.074 5.182 1.00 96.00 87 ASP A N 1
ATOM 632 C CA . ASP A 1 87 ? -4.490 6.742 5.371 1.00 96.00 87 ASP A CA 1
ATOM 633 C C . ASP A 1 87 ? -5.558 6.187 4.411 1.00 96.00 87 ASP A C 1
ATOM 635 O O . ASP A 1 87 ? -6.695 5.943 4.818 1.00 96.00 87 ASP A O 1
ATOM 639 N N . ALA A 1 88 ? -5.192 5.916 3.153 1.00 95.75 88 ALA A N 1
ATOM 640 C CA . ALA A 1 88 ? -6.081 5.272 2.187 1.00 95.75 88 ALA A CA 1
ATOM 641 C C . ALA A 1 88 ? -6.422 3.823 2.580 1.00 95.75 88 ALA A C 1
ATOM 643 O O . ALA A 1 88 ? -7.564 3.389 2.406 1.00 95.75 88 ALA A O 1
ATOM 644 N N . THR A 1 89 ? -5.473 3.072 3.142 1.00 97.31 89 THR A N 1
ATOM 645 C CA . THR A 1 89 ? -5.732 1.728 3.675 1.00 97.31 89 THR A CA 1
ATOM 646 C C . THR A 1 89 ? -6.678 1.778 4.870 1.00 97.31 89 THR A C 1
ATOM 648 O O . THR A 1 89 ? -7.645 1.021 4.910 1.00 97.31 89 THR A O 1
ATOM 651 N N . LEU A 1 90 ? -6.480 2.714 5.801 1.00 96.94 90 LEU A N 1
ATOM 652 C CA . LEU A 1 90 ? -7.389 2.910 6.933 1.00 96.94 90 LEU A CA 1
ATOM 653 C C . LEU A 1 90 ? -8.801 3.286 6.471 1.00 96.94 90 LEU A C 1
ATOM 655 O O . LEU A 1 90 ? -9.775 2.785 7.029 1.00 96.94 90 LEU A O 1
ATOM 659 N N . LEU A 1 91 ? -8.931 4.111 5.429 1.00 96.19 91 LEU A N 1
ATOM 660 C CA . LEU A 1 91 ? -10.229 4.428 4.832 1.00 96.19 91 LEU A CA 1
ATOM 661 C C . LEU A 1 91 ? -10.903 3.185 4.229 1.00 96.19 91 LEU A C 1
ATOM 663 O O . LEU A 1 91 ? -12.097 2.974 4.443 1.00 96.19 91 LEU A O 1
ATOM 667 N N . ASN A 1 92 ? -10.147 2.342 3.521 1.00 95.62 92 ASN A N 1
ATOM 668 C CA . ASN A 1 92 ? -10.650 1.077 2.977 1.00 95.62 92 ASN A CA 1
ATOM 669 C C . ASN A 1 92 ? -11.086 0.100 4.076 1.00 95.62 92 ASN A C 1
ATOM 671 O O . ASN A 1 92 ? -12.127 -0.547 3.953 1.00 95.62 92 ASN A O 1
ATOM 675 N N . LEU A 1 93 ? -10.332 0.010 5.172 1.00 96.62 93 LEU A N 1
ATOM 676 C CA . LEU A 1 93 ? -10.716 -0.798 6.329 1.00 96.62 93 LEU A CA 1
ATOM 677 C C . LEU A 1 93 ? -11.981 -0.238 6.990 1.00 96.62 93 LEU A C 1
ATOM 679 O O . LEU A 1 93 ? -12.919 -0.988 7.253 1.00 96.62 93 LEU A O 1
ATOM 683 N N . ALA A 1 94 ? -12.065 1.080 7.184 1.00 96.50 94 ALA A N 1
ATOM 684 C CA . ALA A 1 94 ? -13.262 1.725 7.721 1.00 96.50 94 ALA A CA 1
ATOM 685 C C . ALA A 1 94 ? -14.501 1.472 6.843 1.00 96.50 94 ALA A C 1
ATOM 687 O O . ALA A 1 94 ? -15.580 1.223 7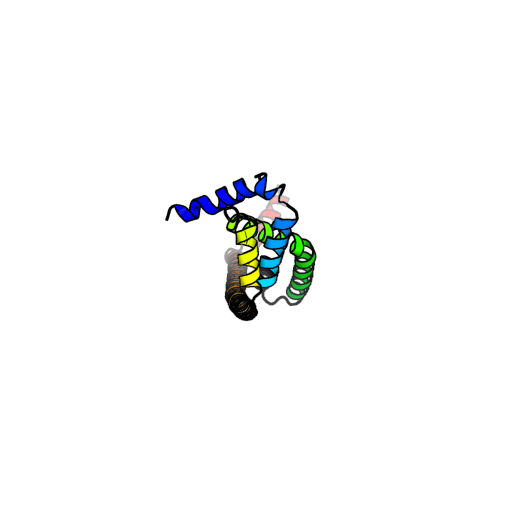.377 1.00 96.50 94 ALA A O 1
ATOM 688 N N . PHE A 1 95 ? -14.342 1.479 5.516 1.00 96.12 95 PHE A N 1
ATOM 689 C CA . PHE A 1 95 ? -15.396 1.106 4.571 1.00 96.12 95 PHE A CA 1
ATOM 690 C C . PHE A 1 95 ? -15.787 -0.373 4.691 1.00 96.12 95 PHE A C 1
ATOM 692 O O . PHE A 1 95 ? -16.974 -0.703 4.717 1.00 96.12 95 PHE A O 1
ATOM 699 N N . SER A 1 96 ? -14.798 -1.261 4.811 1.00 95.19 96 SER A N 1
ATOM 700 C CA . SER A 1 96 ? -15.013 -2.709 4.941 1.00 95.19 96 SER A CA 1
ATOM 701 C C . SER A 1 96 ? -15.811 -3.057 6.199 1.00 95.19 96 SER A C 1
ATOM 703 O O . SER A 1 96 ? -16.653 -3.949 6.171 1.00 95.19 96 SER A O 1
ATOM 705 N N . PHE A 1 97 ? -15.607 -2.299 7.278 1.00 95.38 97 PHE A N 1
ATOM 706 C CA . PHE A 1 97 ? -16.328 -2.454 8.539 1.00 95.38 97 PHE A CA 1
ATOM 707 C C . PHE A 1 97 ? -17.452 -1.431 8.743 1.00 95.38 97 PHE A C 1
ATOM 709 O O . PHE A 1 97 ? -17.937 -1.294 9.864 1.00 95.38 97 PHE A O 1
ATOM 716 N N . LYS A 1 98 ? -17.890 -0.699 7.707 1.00 94.44 98 LYS A N 1
ATOM 717 C CA . LYS A 1 98 ? -18.852 0.417 7.854 1.00 94.44 98 LYS A CA 1
ATOM 718 C C . LYS A 1 98 ? -20.166 0.018 8.536 1.00 94.44 98 LYS A C 1
ATOM 720 O O . LYS A 1 98 ? -20.740 0.834 9.245 1.00 94.44 98 LYS A O 1
ATOM 725 N N . ASP A 1 99 ? -20.578 -1.236 8.366 1.00 93.94 99 ASP A N 1
ATOM 726 C CA . ASP A 1 99 ? -21.830 -1.787 8.893 1.00 93.94 99 ASP A CA 1
ATOM 727 C C . ASP A 1 99 ? -21.654 -2.460 10.274 1.00 93.94 99 ASP A C 1
ATOM 729 O O . ASP A 1 99 ? -22.632 -2.849 10.909 1.00 93.94 99 ASP A O 1
ATOM 733 N N . ALA A 1 100 ? -20.415 -2.591 10.768 1.00 96.00 100 ALA A N 1
ATOM 734 C CA . ALA A 1 100 ? -20.126 -3.156 12.084 1.00 96.00 100 ALA A CA 1
ATOM 735 C C . ALA A 1 100 ? -20.342 -2.118 13.194 1.00 96.00 100 ALA A C 1
ATOM 737 O O . ALA A 1 100 ? -19.847 -0.986 13.107 1.00 96.00 100 ALA A O 1
ATOM 738 N N . SER A 1 101 ? -21.012 -2.531 14.272 1.00 96.38 101 SER A N 1
ATOM 739 C CA . SER A 1 101 ? -21.089 -1.743 15.504 1.00 96.38 101 SER A CA 1
ATOM 740 C C . SER A 1 101 ? -19.700 -1.585 16.137 1.00 96.38 101 SER A C 1
ATOM 742 O O . SER A 1 101 ? -18.809 -2.399 15.894 1.00 96.38 101 SER A O 1
ATOM 744 N N . ASP A 1 102 ? -19.497 -0.571 16.981 1.00 96.81 102 ASP A N 1
ATOM 745 C CA . ASP A 1 102 ? -18.215 -0.407 17.686 1.00 96.81 102 ASP A CA 1
ATOM 746 C C . ASP A 1 102 ? -17.916 -1.601 18.615 1.00 96.81 102 ASP A C 1
ATOM 748 O O . ASP A 1 102 ? -16.760 -1.990 18.767 1.00 96.81 102 ASP A O 1
ATOM 752 N N . ALA A 1 103 ? -18.951 -2.243 19.171 1.00 97.88 103 ALA A N 1
ATOM 753 C CA . ALA A 1 103 ? -18.806 -3.448 19.988 1.00 97.88 103 ALA A CA 1
ATOM 754 C C . ALA A 1 103 ? -18.359 -4.670 19.168 1.00 97.88 103 ALA A C 1
ATOM 756 O O . ALA A 1 103 ? -17.573 -5.482 19.653 1.00 97.88 103 ALA A O 1
ATOM 757 N N . ASP A 1 104 ? -18.837 -4.816 17.932 1.00 98.19 104 ASP A N 1
ATOM 758 C CA . ASP A 1 104 ? -18.384 -5.897 17.051 1.00 98.19 104 ASP A CA 1
ATOM 759 C C . ASP A 1 104 ? -16.999 -5.607 16.478 1.00 98.19 104 ASP A C 1
ATOM 761 O O . ASP A 1 104 ? -16.175 -6.512 16.376 1.00 98.19 104 ASP A O 1
ATOM 765 N N . LEU A 1 105 ? -16.701 -4.341 16.182 1.00 97.94 105 LEU A N 1
ATOM 766 C CA . LEU A 1 105 ? -15.381 -3.927 15.720 1.00 97.94 105 LEU A CA 1
ATOM 767 C C . LEU A 1 105 ? -14.300 -4.147 16.790 1.00 97.94 105 LEU A C 1
ATOM 769 O O . LEU A 1 105 ? -13.189 -4.545 16.453 1.00 97.94 105 LEU A O 1
ATOM 773 N N . GLU A 1 106 ? -14.634 -3.963 18.071 1.00 98.56 106 GLU A N 1
ATOM 774 C CA . GLU A 1 106 ? -13.767 -4.333 19.198 1.00 98.56 106 GLU A CA 1
ATOM 775 C C . GLU A 1 106 ? -13.483 -5.841 19.216 1.00 98.56 106 GLU A C 1
ATOM 777 O O . GLU A 1 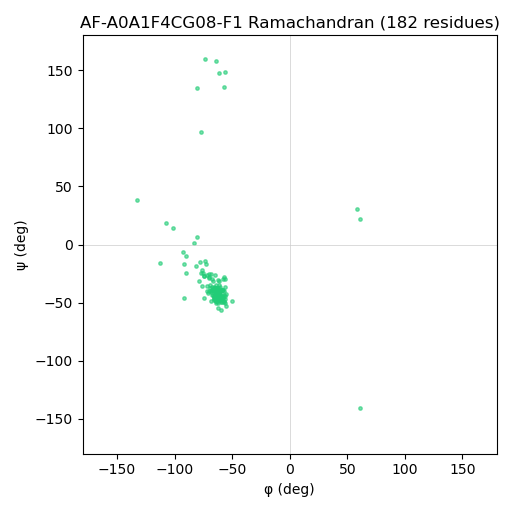106 ? -12.328 -6.249 19.341 1.00 98.56 106 GLU A O 1
ATOM 782 N N . LYS A 1 107 ? -14.509 -6.684 19.025 1.00 98.38 107 LYS A N 1
ATOM 783 C CA . LYS A 1 107 ? -14.320 -8.144 18.947 1.00 98.38 107 LYS A CA 1
ATOM 784 C C . LYS A 1 107 ? -13.442 -8.529 17.759 1.00 98.38 107 LYS A C 1
ATOM 786 O O . LYS A 1 107 ? -12.571 -9.379 17.909 1.00 98.38 107 LYS A O 1
ATOM 791 N N . TYR A 1 108 ? -13.640 -7.906 16.597 1.00 97.81 108 TYR A N 1
ATOM 792 C CA . TYR A 1 108 ? -12.786 -8.146 15.433 1.00 97.81 108 TYR A CA 1
ATOM 793 C C . TYR A 1 108 ? -11.342 -7.726 15.695 1.00 97.81 108 TYR A C 1
ATOM 795 O O . TYR A 1 108 ? -10.436 -8.501 15.400 1.00 97.81 108 TYR A O 1
ATOM 803 N N . ALA A 1 109 ? -11.118 -6.556 16.299 1.00 98.31 109 ALA A N 1
ATOM 804 C CA . ALA A 1 109 ? -9.781 -6.129 16.701 1.00 98.31 109 ALA A CA 1
ATOM 805 C C . ALA A 1 109 ? -9.124 -7.158 17.633 1.00 98.31 109 ALA A C 1
ATOM 807 O O . ALA A 1 109 ? -8.006 -7.582 17.358 1.00 98.31 109 ALA A O 1
ATOM 808 N N . ALA A 1 110 ? -9.838 -7.638 18.656 1.00 98.50 110 ALA A N 1
ATOM 809 C CA . ALA A 1 110 ? -9.331 -8.659 19.572 1.00 98.50 110 ALA A CA 1
ATOM 810 C C . ALA A 1 110 ? -8.999 -9.988 18.865 1.00 98.50 110 ALA A C 1
ATOM 812 O O . ALA A 1 110 ? -7.963 -10.588 19.146 1.00 98.50 110 ALA A O 1
ATOM 813 N N . ILE A 1 111 ? -9.837 -10.431 17.919 1.00 98.12 111 ILE A N 1
ATOM 814 C CA . ILE A 1 111 ? -9.574 -11.635 17.115 1.00 98.12 111 ILE A CA 1
ATOM 815 C C . ILE A 1 111 ? -8.300 -11.459 16.288 1.00 98.12 111 ILE A C 1
ATOM 817 O O . ILE A 1 111 ? -7.457 -12.352 16.289 1.00 98.12 1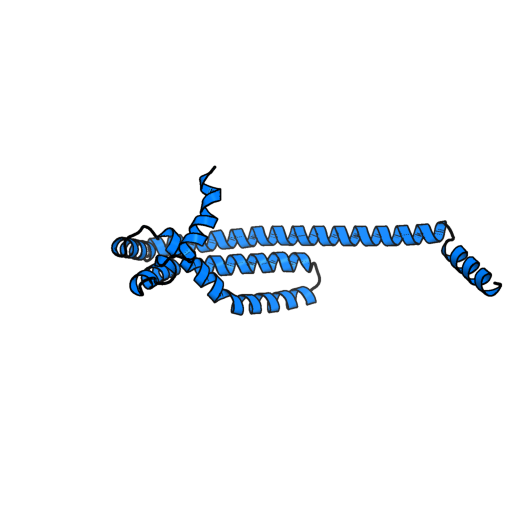11 ILE A O 1
ATOM 821 N N . TYR A 1 112 ? -8.134 -10.327 15.599 1.00 98.00 112 TYR A N 1
ATOM 822 C CA . TYR A 1 112 ? -6.929 -10.064 14.808 1.00 98.00 112 TYR A CA 1
ATOM 823 C C . TYR A 1 112 ? -5.677 -9.917 15.672 1.00 98.00 112 TYR A C 1
ATOM 825 O O . TYR A 1 112 ? -4.587 -10.281 15.238 1.00 98.00 112 TYR A O 1
ATOM 833 N N . GLU A 1 113 ? -5.824 -9.402 16.890 1.00 98.44 113 GLU A N 1
ATOM 834 C CA . GLU A 1 113 ? -4.723 -9.196 17.826 1.00 98.44 113 GLU A CA 1
ATOM 835 C C . GLU A 1 113 ? -4.251 -10.468 18.537 1.00 98.44 113 GLU A C 1
ATOM 837 O O . GLU A 1 113 ? -3.149 -10.436 19.101 1.00 98.44 113 GLU A O 1
ATOM 842 N N . ALA A 1 114 ? -5.040 -11.548 18.499 1.00 98.56 114 ALA A N 1
ATOM 843 C CA . ALA A 1 114 ? -4.656 -12.858 19.015 1.00 98.56 114 ALA A CA 1
ATOM 844 C C . ALA A 1 114 ? -3.360 -13.359 18.357 1.00 98.56 114 ALA A C 1
ATOM 846 O O . ALA A 1 114 ? -3.064 -13.039 17.202 1.00 98.56 114 ALA A O 1
ATOM 847 N N . GLU A 1 115 ? -2.568 -14.132 19.098 1.00 98.00 115 GLU A N 1
ATOM 848 C CA . GLU A 1 115 ? -1.231 -14.551 18.667 1.00 98.00 115 GLU A CA 1
ATOM 849 C C . GLU A 1 115 ? -1.284 -15.409 17.398 1.00 98.00 115 GLU A C 1
ATOM 851 O O . GLU A 1 115 ? -0.543 -15.158 16.447 1.00 98.00 115 GLU A O 1
ATOM 856 N N . GLU A 1 116 ? -2.224 -16.349 17.335 1.00 97.31 116 GLU A N 1
ATOM 857 C CA . GLU A 1 116 ? -2.427 -17.237 16.192 1.00 97.31 116 GLU A CA 1
ATOM 858 C C . GLU A 1 116 ? -2.859 -16.453 14.948 1.00 97.31 116 GLU A C 1
ATOM 860 O O . GLU A 1 116 ? -2.381 -16.712 13.841 1.00 97.31 116 GLU A O 1
ATOM 865 N N . SER A 1 117 ? -3.714 -15.442 15.133 1.00 97.75 117 SER A N 1
ATOM 866 C CA . SER A 1 117 ? -4.130 -14.539 14.060 1.00 97.75 117 SER A CA 1
ATOM 867 C C . SER A 1 117 ? -2.958 -13.703 13.558 1.00 97.75 117 SER A C 1
ATOM 869 O O . SER A 1 117 ? -2.732 -13.635 12.352 1.00 97.75 117 SER A O 1
ATOM 871 N N . LYS A 1 118 ? -2.171 -13.095 14.452 1.00 97.19 118 LYS A N 1
ATOM 872 C CA . LYS A 1 118 ? -0.979 -12.320 14.071 1.00 97.19 118 LYS A CA 1
ATOM 873 C C . LYS A 1 118 ? 0.053 -13.175 13.351 1.00 97.19 118 LYS A C 1
ATOM 875 O O . LYS A 1 118 ? 0.623 -12.719 12.362 1.00 97.19 118 LYS A O 1
ATOM 880 N N . TRP A 1 119 ? 0.277 -14.407 13.809 1.00 97.81 119 TRP A N 1
ATOM 881 C CA . TRP A 1 119 ? 1.133 -15.366 13.114 1.00 97.81 119 TRP A CA 1
ATOM 882 C C . TRP A 1 119 ? 0.620 -15.627 11.693 1.00 97.81 119 TRP A C 1
ATOM 884 O O . TRP A 1 119 ? 1.380 -15.494 10.731 1.00 97.81 119 TRP A O 1
ATOM 894 N N . PHE A 1 120 ? -0.678 -15.909 11.549 1.00 98.06 120 PHE A N 1
ATOM 895 C CA . PHE A 1 120 ? -1.302 -16.137 10.248 1.00 98.06 120 PHE A CA 1
ATOM 896 C C . PHE A 1 120 ? -1.172 -14.915 9.326 1.00 98.06 120 PHE A C 1
ATOM 898 O O . PHE A 1 120 ? -0.740 -15.052 8.184 1.00 98.06 120 PHE A O 1
ATOM 905 N N . TYR A 1 121 ? -1.468 -13.708 9.813 1.00 97.38 121 TYR A N 1
ATOM 906 C CA . TYR A 1 121 ? -1.327 -12.482 9.022 1.00 97.38 121 TYR A CA 1
ATOM 907 C C . TYR A 1 121 ? 0.130 -12.138 8.706 1.00 97.38 121 TYR A C 1
ATOM 909 O O . TYR A 1 121 ? 0.409 -11.598 7.637 1.00 97.38 121 TYR A O 1
ATOM 917 N N . GLY A 1 122 ? 1.073 -12.509 9.574 1.00 97.75 122 GLY A N 1
ATOM 918 C CA . GLY A 1 122 ? 2.503 -12.450 9.284 1.00 97.75 122 GLY A CA 1
ATOM 919 C C . GLY A 1 122 ? 2.888 -13.339 8.099 1.00 97.75 122 GLY A C 1
ATOM 920 O O . GLY A 1 122 ? 3.604 -12.881 7.206 1.00 97.75 122 GLY A O 1
ATOM 921 N N . LEU A 1 123 ? 2.365 -14.569 8.054 1.00 98.31 123 LEU A N 1
ATOM 922 C CA . LEU A 1 123 ? 2.550 -15.486 6.927 1.00 98.31 123 LEU A CA 1
ATOM 923 C C . LEU A 1 123 ? 1.910 -14.932 5.646 1.00 98.31 123 LEU A C 1
ATOM 925 O O . LEU A 1 123 ? 2.580 -14.853 4.621 1.00 98.31 123 LEU A O 1
ATOM 929 N N . VAL A 1 124 ? 0.653 -14.479 5.714 1.00 97.75 124 VAL A N 1
ATOM 930 C CA . VAL A 1 124 ? -0.060 -13.884 4.568 1.00 97.75 124 VAL A CA 1
ATOM 931 C C . VAL A 1 124 ? 0.690 -12.671 4.018 1.00 97.75 124 VAL A C 1
ATOM 933 O O . VAL A 1 124 ? 0.882 -12.576 2.807 1.00 97.75 124 VAL A O 1
ATOM 936 N N . TYR A 1 125 ? 1.155 -11.768 4.886 1.00 97.81 125 TYR A N 1
ATOM 937 C CA . TYR A 1 125 ? 1.972 -10.620 4.490 1.00 97.81 125 TYR A CA 1
ATOM 938 C C . TYR A 1 125 ? 3.229 -11.067 3.736 1.00 97.81 125 TYR A C 1
ATOM 940 O O . TYR A 1 125 ? 3.513 -10.544 2.658 1.00 97.81 125 TYR A O 1
ATOM 948 N N . ALA A 1 126 ? 3.978 -12.027 4.290 1.00 98.00 126 ALA A N 1
ATOM 949 C CA . ALA A 1 126 ? 5.237 -12.475 3.707 1.00 98.00 126 ALA A CA 1
ATOM 950 C C . ALA A 1 126 ? 5.019 -13.117 2.331 1.00 98.00 126 ALA A C 1
ATOM 952 O O . ALA A 1 126 ? 5.673 -12.719 1.368 1.00 98.00 126 ALA A O 1
ATOM 953 N N . SER A 1 127 ? 4.056 -14.038 2.228 1.00 98.12 127 SER A N 1
ATOM 954 C CA . SER A 1 127 ? 3.741 -14.735 0.981 1.00 98.12 127 SER A CA 1
ATOM 955 C C . SER A 1 127 ? 3.217 -13.783 -0.093 1.00 98.12 127 SER A C 1
ATOM 957 O O . SER A 1 127 ? 3.709 -13.804 -1.215 1.00 98.12 127 SER A O 1
ATOM 959 N N . LEU A 1 128 ? 2.268 -12.896 0.231 1.00 98.00 128 LEU A N 1
ATOM 960 C CA . LEU A 1 128 ? 1.752 -11.938 -0.753 1.00 98.00 128 LEU A CA 1
ATOM 961 C C . LEU A 1 128 ? 2.838 -10.972 -1.231 1.00 98.00 128 LEU A C 1
ATOM 963 O O . LEU A 1 128 ? 2.922 -10.690 -2.424 1.00 98.00 128 LEU A O 1
ATOM 967 N N . LEU A 1 129 ? 3.683 -10.469 -0.328 1.00 98.12 129 LEU A N 1
ATOM 968 C CA . LEU A 1 129 ? 4.765 -9.572 -0.718 1.00 98.12 129 LEU A CA 1
ATOM 969 C C . LEU A 1 129 ? 5.813 -10.276 -1.594 1.00 98.12 129 LEU A C 1
ATOM 971 O O . LEU A 1 129 ? 6.346 -9.656 -2.513 1.00 98.12 129 LEU A O 1
ATOM 975 N N . GLU A 1 130 ? 6.123 -11.543 -1.324 1.00 98.25 130 GLU A N 1
ATOM 976 C CA . GLU A 1 130 ? 7.010 -12.352 -2.167 1.00 98.25 130 GLU A CA 1
ATOM 977 C C . GLU A 1 130 ? 6.441 -12.529 -3.580 1.00 98.25 130 GLU A C 1
ATOM 979 O O . GLU A 1 130 ? 7.134 -12.264 -4.563 1.00 98.25 130 GLU A O 1
ATOM 984 N N . GLU A 1 131 ? 5.160 -12.875 -3.685 1.00 98.19 131 GLU A N 1
ATOM 985 C CA . GLU A 1 131 ? 4.461 -13.008 -4.964 1.00 98.19 131 GLU A CA 1
ATOM 986 C C . GLU A 1 131 ? 4.437 -11.686 -5.744 1.00 98.19 131 GLU A C 1
ATOM 988 O O . GLU A 1 131 ? 4.752 -11.661 -6.935 1.00 98.19 131 GLU A O 1
ATOM 993 N N . VAL A 1 132 ? 4.154 -10.561 -5.072 1.00 98.12 132 VAL A N 1
ATOM 994 C CA . VAL A 1 132 ? 4.214 -9.230 -5.699 1.00 98.12 132 VAL A CA 1
ATOM 995 C C . VAL A 1 132 ? 5.628 -8.914 -6.181 1.00 98.12 132 VAL A C 1
ATOM 997 O O . VAL A 1 132 ? 5.782 -8.412 -7.294 1.00 98.12 132 VAL A O 1
ATOM 1000 N N . LYS A 1 133 ? 6.667 -9.211 -5.389 1.00 97.81 133 LYS A N 1
ATOM 1001 C CA . LYS A 1 133 ? 8.068 -9.021 -5.803 1.00 97.81 133 LYS A CA 1
ATOM 1002 C C . LYS A 1 133 ? 8.386 -9.817 -7.060 1.00 97.81 133 LYS A C 1
ATOM 1004 O O . LYS A 1 133 ? 8.942 -9.240 -7.993 1.00 97.81 133 LYS A O 1
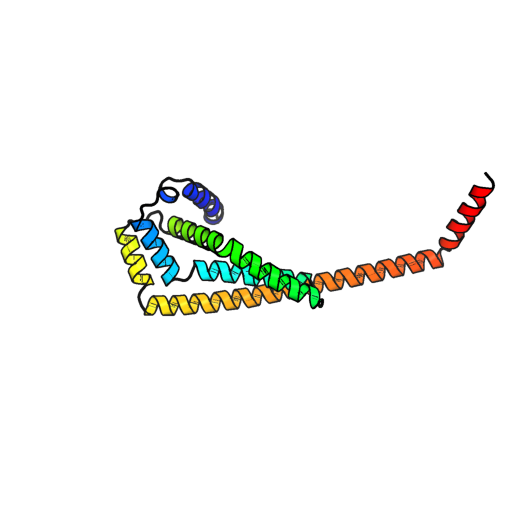ATOM 1009 N N . ARG A 1 134 ? 8.011 -11.099 -7.094 1.00 98.12 134 ARG A N 1
ATOM 1010 C CA . ARG A 1 134 ? 8.268 -11.980 -8.236 1.00 98.12 134 ARG A CA 1
ATOM 1011 C C . ARG A 1 134 ? 7.553 -11.485 -9.491 1.00 98.12 134 ARG A C 1
ATOM 1013 O O . ARG A 1 134 ? 8.213 -11.197 -10.482 1.00 98.12 134 ARG A O 1
ATOM 1020 N N . ALA A 1 135 ? 6.238 -11.283 -9.417 1.00 97.75 135 ALA A N 1
ATOM 1021 C CA . ALA A 1 135 ? 5.445 -10.816 -10.554 1.00 97.75 135 ALA A CA 1
ATOM 1022 C C . ALA A 1 135 ? 5.897 -9.434 -11.059 1.00 97.75 135 ALA A C 1
ATOM 1024 O O . ALA A 1 135 ? 5.915 -9.171 -12.260 1.00 97.75 135 ALA A O 1
ATOM 1025 N N . SER A 1 136 ? 6.300 -8.541 -10.150 1.00 97.25 136 SER A N 1
ATOM 1026 C CA . SER A 1 136 ? 6.821 -7.224 -10.523 1.00 97.25 136 SER A CA 1
ATOM 1027 C C . SER A 1 136 ? 8.171 -7.317 -11.229 1.00 97.25 136 SER A C 1
ATOM 1029 O O . SER A 1 136 ? 8.397 -6.582 -12.188 1.00 97.25 136 SER A O 1
ATOM 1031 N N . ALA A 1 137 ? 9.064 -8.201 -10.771 1.00 95.56 137 ALA A N 1
ATOM 1032 C CA . ALA A 1 137 ? 10.348 -8.448 -11.423 1.00 95.56 137 ALA A CA 1
ATOM 1033 C C . ALA A 1 137 ? 10.149 -9.008 -12.838 1.00 95.56 137 ALA A C 1
ATOM 1035 O O . ALA A 1 137 ? 10.689 -8.437 -13.781 1.00 95.56 137 ALA A O 1
ATOM 1036 N N . GLU A 1 138 ? 9.291 -10.021 -12.996 1.00 96.38 138 GLU A N 1
ATOM 1037 C CA . GLU A 1 138 ? 8.916 -10.584 -14.303 1.00 96.38 138 GLU A CA 1
ATOM 1038 C C . GLU A 1 138 ? 8.358 -9.502 -15.246 1.00 96.38 138 GLU A C 1
ATOM 1040 O O . GLU A 1 138 ? 8.752 -9.402 -16.409 1.00 96.38 138 GLU A O 1
ATOM 1045 N N . ALA A 1 139 ? 7.481 -8.625 -14.741 1.00 94.75 139 ALA A N 1
ATOM 1046 C CA . ALA A 1 139 ? 6.960 -7.503 -15.520 1.00 94.75 139 ALA A CA 1
ATOM 1047 C C . ALA A 1 139 ? 8.060 -6.496 -15.913 1.00 94.75 139 ALA A C 1
ATOM 1049 O O . ALA A 1 139 ? 8.078 -6.007 -17.045 1.00 94.75 139 ALA A O 1
ATOM 1050 N N . GLY A 1 140 ? 8.984 -6.189 -14.998 1.00 94.00 140 GLY A N 1
ATOM 1051 C CA . GLY A 1 140 ? 10.137 -5.327 -15.260 1.00 94.00 140 GLY A CA 1
ATOM 1052 C C . GLY A 1 140 ? 11.065 -5.899 -16.336 1.00 94.00 140 GLY A C 1
ATOM 1053 O O . GLY A 1 140 ? 11.454 -5.177 -17.255 1.00 94.00 140 GLY A O 1
ATOM 1054 N N . GLU A 1 141 ? 11.365 -7.196 -16.276 1.00 92.88 141 GLU A N 1
ATOM 1055 C CA . GLU A 1 141 ? 12.152 -7.908 -17.291 1.00 92.88 141 GLU A CA 1
ATOM 1056 C C . GLU A 1 141 ? 11.475 -7.858 -18.665 1.00 92.88 141 GLU A C 1
ATOM 1058 O O . GLU A 1 141 ? 12.119 -7.508 -19.658 1.00 92.88 141 GLU A O 1
ATOM 1063 N N . GLY A 1 142 ? 10.160 -8.095 -18.721 1.00 91.75 142 GLY A N 1
ATOM 1064 C CA . GLY A 1 142 ? 9.388 -7.972 -19.959 1.00 91.75 142 GLY A CA 1
ATOM 1065 C C . GLY A 1 142 ? 9.460 -6.567 -20.572 1.00 91.75 142 GLY A C 1
ATOM 1066 O O . GLY A 1 142 ? 9.597 -6.417 -21.788 1.00 91.75 142 GLY A O 1
ATOM 1067 N N . ILE A 1 143 ? 9.437 -5.515 -19.746 1.00 91.00 143 ILE A N 1
ATOM 1068 C CA . ILE A 1 143 ? 9.620 -4.130 -20.211 1.00 91.00 143 ILE A CA 1
ATOM 1069 C C . ILE A 1 143 ? 11.034 -3.909 -20.764 1.00 91.00 143 ILE A C 1
ATOM 1071 O O . ILE A 1 143 ? 11.181 -3.299 -21.828 1.00 91.00 143 ILE A O 1
ATOM 1075 N N . ALA A 1 144 ? 12.066 -4.409 -20.081 1.00 89.81 144 ALA A N 1
ATOM 1076 C CA . ALA A 1 144 ? 13.453 -4.281 -20.530 1.00 89.81 144 ALA A CA 1
ATOM 1077 C C . ALA A 1 144 ? 13.683 -4.976 -21.882 1.00 89.81 144 ALA A C 1
ATOM 1079 O O . ALA A 1 144 ? 14.347 -4.432 -22.775 1.00 89.81 144 ALA A O 1
ATOM 1080 N N . GLU A 1 145 ? 13.089 -6.155 -22.070 1.00 89.81 145 GLU A N 1
ATOM 1081 C CA . GLU A 1 145 ? 13.159 -6.898 -23.326 1.00 89.81 145 GLU A CA 1
ATOM 1082 C C . GLU A 1 145 ? 12.521 -6.107 -24.480 1.00 89.81 145 GLU A C 1
ATOM 1084 O O . GLU A 1 145 ? 13.114 -5.967 -25.556 1.00 89.81 145 GLU A O 1
ATOM 1089 N N . LEU A 1 146 ? 11.337 -5.528 -24.250 1.00 88.12 146 LEU A N 1
ATOM 1090 C CA . LEU A 1 146 ? 10.654 -4.683 -25.233 1.00 88.12 146 LEU A CA 1
ATOM 1091 C C . LEU A 1 146 ? 11.477 -3.439 -25.590 1.00 88.12 146 LEU A C 1
ATOM 1093 O O . LEU A 1 146 ? 11.596 -3.100 -26.771 1.00 88.12 146 LEU A O 1
ATOM 1097 N N . ALA A 1 147 ? 12.083 -2.784 -24.597 1.00 83.25 147 ALA A N 1
ATOM 1098 C CA . ALA A 1 147 ? 12.944 -1.625 -24.816 1.00 83.25 147 ALA A CA 1
ATOM 1099 C C . ALA A 1 147 ? 14.170 -1.981 -25.676 1.00 83.25 147 ALA A C 1
ATOM 1101 O O . ALA A 1 147 ? 14.515 -1.252 -26.612 1.00 83.25 147 ALA A O 1
ATOM 1102 N N . THR A 1 148 ? 14.780 -3.139 -25.416 1.00 84.38 148 THR A N 1
ATOM 1103 C CA . THR A 1 148 ? 15.938 -3.644 -26.168 1.00 84.38 148 THR A CA 1
ATOM 1104 C C . THR A 1 148 ? 15.569 -3.958 -27.617 1.00 84.38 148 THR A C 1
ATOM 1106 O O . THR A 1 148 ? 16.243 -3.510 -28.549 1.00 84.38 148 THR A O 1
ATOM 1109 N N . LYS A 1 149 ? 14.448 -4.660 -27.832 1.00 82.94 149 LYS A N 1
ATOM 1110 C CA . LYS A 1 149 ? 13.911 -4.954 -29.171 1.00 82.94 149 LYS A CA 1
ATOM 1111 C C . LYS A 1 149 ? 13.608 -3.675 -29.958 1.00 82.94 149 LYS A C 1
ATOM 1113 O O . LYS A 1 149 ? 13.971 -3.576 -31.131 1.00 82.94 149 LYS A O 1
ATOM 1118 N N . ALA A 1 150 ? 13.004 -2.675 -29.317 1.00 78.94 150 ALA A N 1
ATOM 1119 C CA . ALA A 1 150 ? 12.713 -1.387 -29.944 1.00 78.94 150 ALA A CA 1
ATOM 1120 C C . ALA A 1 150 ? 13.991 -0.622 -30.338 1.00 78.94 150 ALA A C 1
ATOM 1122 O O . ALA A 1 150 ? 14.064 -0.054 -31.433 1.00 78.94 150 ALA A O 1
ATOM 1123 N N . ALA A 1 151 ? 15.022 -0.639 -29.487 1.00 80.12 151 ALA A N 1
ATOM 1124 C CA . ALA A 1 151 ? 16.314 -0.027 -29.790 1.00 80.12 151 ALA A CA 1
ATOM 1125 C C . ALA A 1 151 ? 17.006 -0.701 -30.991 1.00 80.12 151 ALA A C 1
ATOM 1127 O O . ALA A 1 151 ? 17.498 -0.005 -31.885 1.00 80.12 151 ALA A O 1
ATOM 1128 N N . ALA A 1 152 ? 16.979 -2.036 -31.055 1.00 76.94 152 ALA A N 1
ATOM 1129 C CA . ALA A 1 152 ? 17.531 -2.806 -32.170 1.00 76.94 152 ALA A CA 1
ATOM 1130 C C . ALA A 1 152 ? 16.790 -2.546 -33.496 1.00 76.94 152 ALA A C 1
ATOM 1132 O O . ALA A 1 152 ? 17.419 -2.356 -34.538 1.00 76.94 152 ALA A O 1
ATOM 1133 N N . ALA A 1 153 ? 15.457 -2.461 -33.474 1.00 74.62 153 ALA A N 1
ATOM 1134 C CA . ALA A 1 153 ? 14.675 -2.130 -34.666 1.00 74.62 153 ALA A CA 1
ATOM 1135 C C . ALA A 1 153 ? 14.992 -0.715 -35.190 1.00 74.62 153 ALA A C 1
ATOM 1137 O O . ALA A 1 153 ? 15.118 -0.499 -36.399 1.00 74.62 153 ALA A O 1
ATOM 1138 N N . ARG A 1 154 ? 15.180 0.256 -34.284 1.00 74.44 154 ARG A N 1
ATOM 1139 C CA . ARG A 1 154 ? 15.520 1.641 -34.644 1.00 74.44 154 ARG A CA 1
ATOM 1140 C C . ARG A 1 154 ? 16.919 1.763 -35.252 1.00 74.44 154 ARG A C 1
ATOM 1142 O O . ARG A 1 154 ? 17.097 2.529 -36.201 1.00 74.44 154 ARG A O 1
ATOM 1149 N N . SER A 1 155 ? 17.902 1.021 -34.740 1.00 73.00 155 SER A N 1
ATOM 1150 C CA . SER A 1 155 ? 19.257 1.016 -35.306 1.00 73.00 155 SER A CA 1
ATOM 1151 C C . SER A 1 155 ? 19.290 0.358 -36.691 1.00 73.00 155 SER A C 1
ATOM 1153 O O . SER A 1 155 ? 19.898 0.914 -37.608 1.00 73.00 155 SER A O 1
ATOM 1155 N N . ALA A 1 156 ? 18.555 -0.744 -36.883 1.00 70.88 156 ALA A N 1
ATOM 1156 C CA . ALA A 1 156 ? 18.406 -1.402 -38.180 1.00 70.88 156 ALA A CA 1
ATOM 1157 C C . ALA A 1 156 ? 17.744 -0.487 -39.229 1.00 70.88 156 ALA A C 1
ATOM 1159 O O . ALA A 1 156 ? 18.252 -0.367 -40.343 1.00 70.88 156 ALA A O 1
ATOM 1160 N N . GLY A 1 157 ? 16.669 0.223 -38.866 1.00 69.44 157 GLY A N 1
ATOM 1161 C CA . GLY A 1 157 ? 16.006 1.186 -39.755 1.00 69.44 157 GLY A CA 1
ATOM 1162 C C . GLY A 1 157 ? 16.879 2.399 -40.105 1.00 69.44 157 GLY A C 1
ATOM 1163 O O . GLY A 1 157 ? 16.893 2.839 -41.253 1.00 69.44 157 GLY A O 1
ATOM 1164 N N . SER A 1 158 ? 17.658 2.910 -39.143 1.00 72.31 158 SER A N 1
ATOM 1165 C CA . SER A 1 158 ? 18.627 3.991 -39.381 1.00 72.31 158 SER A CA 1
ATOM 1166 C C . SER A 1 158 ? 19.706 3.573 -40.383 1.00 72.31 158 SER A C 1
ATOM 1168 O O . SER A 1 158 ? 19.990 4.309 -41.330 1.00 72.31 158 SER A O 1
ATOM 1170 N N . LYS A 1 159 ? 20.254 2.361 -40.219 1.00 69.75 159 LYS A N 1
ATOM 1171 C CA . LYS A 1 159 ? 21.246 1.795 -41.138 1.00 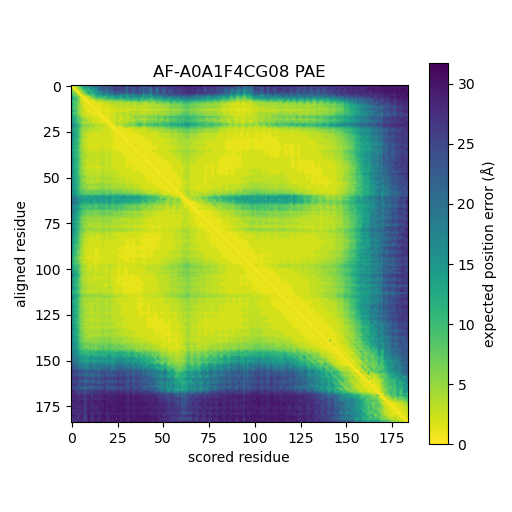69.75 159 LYS A CA 1
ATOM 1172 C C . LYS A 1 159 ? 20.658 1.574 -42.533 1.00 69.75 159 LYS A C 1
ATOM 1174 O O . LYS A 1 159 ? 21.218 2.077 -43.497 1.00 69.75 159 LYS A O 1
ATOM 1179 N N . ALA A 1 160 ? 19.483 0.952 -42.637 1.00 70.25 160 ALA A N 1
ATOM 1180 C CA . ALA A 1 160 ? 18.797 0.762 -43.916 1.00 70.25 160 ALA A CA 1
ATOM 1181 C C . ALA A 1 160 ? 18.500 2.096 -44.630 1.00 70.25 160 ALA A C 1
ATOM 1183 O O . ALA A 1 160 ? 18.661 2.205 -45.843 1.00 70.25 160 ALA A O 1
ATOM 1184 N N . GLY A 1 161 ? 18.117 3.141 -43.888 1.00 66.69 161 GLY A N 1
ATOM 1185 C CA . GLY A 1 161 ? 17.903 4.481 -44.442 1.00 66.69 161 GLY A CA 1
ATOM 1186 C C . GLY A 1 161 ? 19.190 5.215 -44.842 1.00 66.69 161 GLY A C 1
ATOM 1187 O O . GLY A 1 161 ? 19.146 6.096 -45.706 1.00 66.69 161 GLY A O 1
ATOM 1188 N N . ALA A 1 162 ? 20.328 4.897 -44.223 1.00 67.62 162 ALA A N 1
ATOM 1189 C CA . ALA A 1 162 ? 21.641 5.382 -44.644 1.00 67.62 162 ALA A CA 1
ATOM 1190 C C . ALA A 1 162 ? 22.110 4.657 -45.916 1.00 67.62 162 ALA A C 1
ATOM 1192 O O . ALA A 1 162 ? 22.493 5.315 -46.883 1.00 67.62 162 ALA A O 1
ATOM 1193 N N . ASP A 1 163 ? 21.970 3.330 -45.950 1.00 73.25 163 ASP A N 1
ATOM 1194 C CA . ASP A 1 163 ? 22.326 2.487 -47.093 1.00 73.25 163 ASP A CA 1
ATOM 1195 C C . ASP A 1 163 ? 21.475 2.844 -48.324 1.00 73.25 163 ASP A C 1
ATOM 1197 O O . ASP A 1 163 ? 22.013 3.059 -49.406 1.00 73.25 163 ASP A O 1
ATOM 1201 N N . ALA A 1 164 ? 20.162 3.043 -48.161 1.00 67.69 164 ALA A N 1
ATOM 1202 C CA . ALA A 1 164 ? 19.286 3.488 -49.247 1.00 67.69 164 ALA A CA 1
ATOM 1203 C C . ALA A 1 164 ? 19.686 4.867 -49.802 1.00 67.69 164 ALA A C 1
ATOM 1205 O O . ALA A 1 164 ? 19.677 5.072 -51.014 1.00 67.69 164 ALA A O 1
ATOM 1206 N N . ARG A 1 165 ? 20.079 5.818 -48.940 1.00 68.62 165 ARG A N 1
ATOM 1207 C CA . ARG A 1 165 ? 20.566 7.140 -49.379 1.00 68.62 165 ARG A CA 1
ATOM 1208 C C . ARG A 1 165 ? 21.886 7.052 -50.142 1.00 68.62 165 ARG A C 1
ATOM 1210 O O . ARG A 1 165 ? 22.065 7.811 -51.096 1.00 68.62 165 ARG A O 1
ATOM 1217 N N . ALA A 1 166 ? 22.773 6.143 -49.740 1.00 71.81 166 ALA A N 1
ATOM 1218 C CA . ALA A 1 166 ? 24.019 5.867 -50.445 1.00 71.81 166 ALA A CA 1
ATOM 1219 C C . ALA A 1 166 ? 23.759 5.198 -51.807 1.00 71.81 166 ALA A C 1
ATOM 1221 O O . ALA A 1 166 ? 24.251 5.683 -52.822 1.00 71.81 166 ALA A O 1
ATOM 1222 N N . CYS A 1 167 ? 22.926 4.152 -51.854 1.00 67.25 167 CYS A N 1
ATOM 1223 C CA . CYS A 1 167 ? 22.578 3.440 -53.087 1.00 67.25 167 CYS A CA 1
ATOM 1224 C C . CYS A 1 167 ? 21.844 4.323 -54.106 1.00 67.25 167 CYS A C 1
ATOM 1226 O O . CYS A 1 167 ? 22.097 4.212 -55.300 1.00 67.25 167 CYS A O 1
ATOM 1228 N N . LEU A 1 168 ? 20.952 5.208 -53.649 1.00 71.56 168 LEU A N 1
ATOM 1229 C CA . LEU A 1 168 ? 20.201 6.122 -54.517 1.00 71.56 168 LEU A CA 1
ATOM 1230 C C . LEU A 1 168 ? 20.980 7.401 -54.880 1.00 71.56 168 LEU A C 1
ATOM 1232 O O . LEU A 1 168 ? 20.429 8.272 -55.549 1.00 71.56 168 LEU A O 1
ATOM 1236 N N . GLY A 1 169 ? 22.228 7.560 -54.418 1.00 68.81 169 GLY A N 1
ATOM 1237 C CA . GLY A 1 169 ? 23.052 8.739 -54.712 1.00 68.81 169 GLY A CA 1
ATOM 1238 C C . GLY A 1 169 ? 22.454 10.063 -54.214 1.00 68.81 169 GLY A C 1
ATOM 1239 O O . GLY A 1 169 ? 22.790 11.132 -54.721 1.00 68.81 169 GLY A O 1
ATOM 1240 N N . LEU A 1 170 ? 21.553 10.025 -53.225 1.00 61.19 170 LEU A N 1
ATOM 1241 C CA . LEU A 1 170 ? 20.773 11.197 -52.805 1.00 61.19 170 LEU A CA 1
ATOM 1242 C C . LEU A 1 170 ? 21.629 12.284 -52.137 1.00 61.19 170 LEU A C 1
ATOM 1244 O O . LEU A 1 170 ? 21.277 13.460 -52.197 1.00 61.19 170 LEU A O 1
ATOM 1248 N N . ALA A 1 171 ? 22.773 11.917 -51.550 1.00 62.00 171 ALA A N 1
ATOM 1249 C CA . ALA A 1 171 ? 23.763 12.884 -51.068 1.00 62.00 171 ALA A CA 1
ATOM 1250 C C . ALA A 1 171 ? 24.373 13.703 -52.224 1.00 62.00 171 ALA A C 1
ATOM 1252 O O . ALA A 1 171 ? 24.568 14.910 -52.095 1.00 62.00 171 ALA A O 1
ATOM 1253 N N . THR A 1 172 ? 24.594 13.065 -53.375 1.00 59.41 172 THR A N 1
ATOM 1254 C CA . THR A 1 172 ? 25.058 13.711 -54.607 1.00 59.41 172 THR A CA 1
ATOM 1255 C C . THR A 1 172 ? 23.966 14.601 -55.201 1.00 59.41 172 THR A C 1
ATOM 1257 O O . THR A 1 172 ? 24.251 15.726 -55.597 1.00 59.41 172 THR A O 1
ATOM 1260 N N . ASN A 1 173 ? 22.698 14.168 -55.174 1.00 59.50 173 ASN A N 1
ATOM 1261 C CA . ASN A 1 173 ? 21.571 14.994 -55.631 1.00 59.50 173 ASN A CA 1
ATOM 1262 C C . ASN A 1 173 ? 21.377 16.260 -54.787 1.00 59.50 173 ASN A C 1
ATOM 1264 O O . ASN A 1 173 ? 21.111 17.321 -55.344 1.00 59.50 173 ASN A O 1
ATOM 1268 N N . ALA A 1 174 ? 21.552 16.188 -53.465 1.00 63.56 174 ALA A N 1
ATOM 1269 C CA . ALA A 1 174 ? 21.491 17.373 -52.608 1.00 63.56 174 ALA A CA 1
ATOM 1270 C C . ALA A 1 174 ? 22.623 18.374 -52.915 1.00 63.56 174 ALA A C 1
ATOM 1272 O O . ALA A 1 174 ? 22.386 19.580 -52.930 1.00 63.56 174 ALA A O 1
ATOM 1273 N N . ALA A 1 175 ? 23.835 17.889 -53.210 1.00 61.06 175 ALA A N 1
ATOM 1274 C CA . ALA A 1 175 ? 24.953 18.737 -53.629 1.00 61.06 175 ALA A CA 1
ATOM 1275 C C . ALA A 1 175 ? 24.719 19.377 -55.012 1.00 61.06 175 ALA A C 1
ATOM 1277 O O . ALA A 1 175 ? 25.016 20.554 -55.196 1.00 61.06 175 ALA A O 1
ATOM 1278 N N . ILE A 1 176 ? 24.125 18.637 -55.956 1.00 57.56 176 ILE A N 1
ATOM 1279 C CA . ILE A 1 176 ? 23.767 19.141 -57.293 1.00 57.56 176 ILE A CA 1
ATOM 1280 C C . ILE A 1 176 ? 22.688 20.228 -57.206 1.00 57.56 176 ILE A C 1
ATOM 1282 O O . ILE A 1 176 ? 22.829 21.270 -57.839 1.00 57.56 176 ILE A O 1
ATOM 1286 N N . ILE A 1 177 ? 21.639 20.021 -56.400 1.00 61.75 177 ILE A N 1
ATOM 1287 C CA . ILE A 1 177 ? 20.577 21.019 -56.188 1.00 61.75 177 ILE A CA 1
ATOM 1288 C C . ILE A 1 177 ? 21.158 22.294 -55.567 1.00 61.75 177 ILE A C 1
ATOM 1290 O O . ILE A 1 177 ? 20.867 23.386 -56.041 1.00 61.75 177 ILE A O 1
ATOM 1294 N N . LYS A 1 178 ? 22.042 22.158 -54.573 1.00 66.06 178 LYS A N 1
ATOM 1295 C CA . LYS A 1 178 ? 22.688 23.302 -53.925 1.00 66.06 178 LYS A CA 1
ATOM 1296 C C . LYS A 1 178 ? 23.607 24.084 -54.875 1.00 66.06 178 LYS A C 1
ATOM 1298 O O . LYS A 1 178 ? 23.583 25.307 -54.855 1.00 66.06 178 LYS A O 1
ATOM 1303 N N . CYS A 1 179 ? 24.364 23.404 -55.741 1.00 54.56 179 CYS A N 1
ATOM 1304 C CA . CYS A 1 179 ? 25.122 24.071 -56.806 1.00 54.56 179 CYS A CA 1
ATOM 1305 C C . CYS A 1 179 ? 24.206 24.770 -57.820 1.00 54.56 179 CYS A C 1
ATOM 1307 O O . CYS A 1 179 ? 24.544 25.844 -58.296 1.00 54.56 179 CYS A O 1
ATOM 1309 N N . ALA A 1 180 ? 23.055 24.186 -58.161 1.00 51.84 180 ALA A N 1
ATOM 1310 C CA . ALA A 1 180 ? 22.118 24.783 -59.112 1.00 51.84 180 ALA A CA 1
ATOM 1311 C C . ALA A 1 180 ? 21.406 26.035 -58.559 1.00 51.84 180 ALA A C 1
ATOM 1313 O O . ALA A 1 180 ? 21.037 26.913 -59.337 1.00 51.84 180 ALA A O 1
ATOM 1314 N N . GLU A 1 181 ? 21.230 26.141 -57.239 1.00 63.44 181 GLU A N 1
ATOM 1315 C CA . GLU A 1 181 ? 20.658 27.324 -56.577 1.00 63.44 181 GLU A CA 1
ATOM 1316 C C . GLU A 1 181 ? 21.590 28.547 -56.601 1.00 63.44 181 GLU A C 1
ATOM 1318 O O . GLU A 1 181 ? 21.095 29.669 -56.598 1.00 63.44 181 GLU A O 1
ATOM 1323 N N . GLU A 1 182 ? 22.912 28.363 -56.694 1.00 56.03 182 GLU A N 1
ATOM 1324 C CA . GLU A 1 182 ? 23.886 29.469 -56.789 1.00 56.03 182 GLU A CA 1
ATOM 1325 C C . GLU A 1 182 ? 23.898 30.167 -58.164 1.00 56.03 182 GLU A C 1
ATOM 1327 O O . GLU A 1 182 ? 24.446 31.260 -58.294 1.00 56.03 182 GLU A O 1
ATOM 1332 N N . TYR A 1 183 ? 23.279 29.565 -59.185 1.00 50.91 183 TYR A N 1
ATOM 1333 C CA . TYR A 1 183 ? 23.178 30.114 -60.546 1.00 50.91 183 TYR A CA 1
ATOM 1334 C C . TYR A 1 183 ? 21.768 30.623 -60.897 1.00 50.91 183 TYR A C 1
ATOM 1336 O O . TYR A 1 183 ? 21.439 30.764 -62.078 1.00 50.91 183 TYR A O 1
ATOM 1344 N N . ARG A 1 184 ? 20.927 30.870 -59.887 1.00 43.56 184 ARG A N 1
ATOM 1345 C CA . ARG A 1 184 ? 19.575 31.431 -60.021 1.00 43.56 184 ARG A CA 1
ATOM 1346 C C . ARG A 1 184 ? 19.534 32.886 -59.573 1.00 43.56 184 ARG A C 1
ATOM 1348 O O . ARG A 1 184 ? 18.794 33.650 -60.230 1.00 43.56 184 ARG A O 1
#

Sequence (184 aa):
MERASQAPEDLAQFARSAAATRTSPQRAGLVKRIDAATRAGDLAVDAAFVSMKALAMGMAGEDARKAGAIDQTIEKQRASATQKIRDATLLNLAFSFKDASDADLEKYAAIYEAEESKWFYGLVYASLLEEVKRASAEAGEGIAELATKAAAARSAGSKAGADARACLGLATNAAIIKCAEEYR

pLDDT: mean 87.38, std 14.18, range [43.56, 98.56]

Solvent-accessible surface area (backbone atoms only — not comparable to full-atom values): 9735 Å² total; per-residue (Å²): 126,75,72,73,75,46,53,66,55,52,49,56,52,43,61,73,29,62,77,54,74,62,51,51,73,66,57,52,48,38,49,51,48,36,35,67,34,49,39,53,36,58,47,54,46,50,45,52,53,49,34,52,48,25,43,51,44,11,73,44,52,89,41,65,70,53,46,58,52,46,52,56,51,51,52,53,48,45,72,75,38,46,64,59,49,32,52,51,42,51,52,51,50,46,59,74,45,63,88,52,51,70,72,54,42,48,51,51,26,54,53,36,60,33,67,71,42,30,52,51,29,51,51,50,47,52,54,53,48,49,51,46,47,51,56,21,42,55,52,6,52,55,44,24,51,52,52,51,53,52,52,54,54,51,53,51,51,51,48,53,56,49,52,51,36,59,76,68,42,46,68,58,50,54,53,53,53,55,59,55,59,77,78,109

Radius of gyration: 28.02 Å; Cα contacts (8 Å, |Δi|>4): 125; chains: 1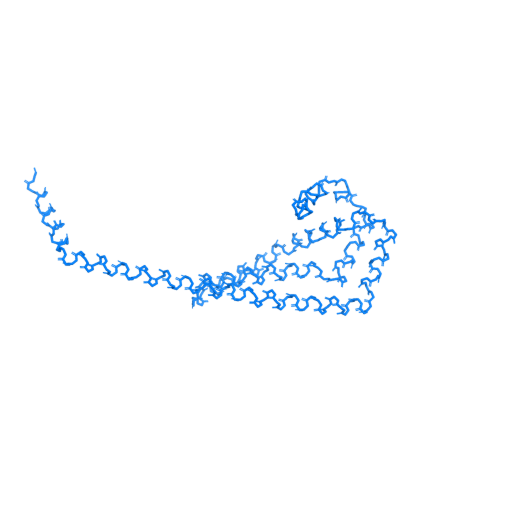; bounding box: 48×49×80 Å

Foldseek 3Di:
DVPVVCVVVLLVVLCPDCCNVVPDPLLLVLLVLLCVLLVQLVLQLLLVLLLQLLQQLLQCAPPPVSNVVSVVVSVVVSVVCSVVSSSVSSSVSSSVCVVPDSVVSNVSSVVSNDPVNSVVSVVVSVVVSVVSNVVSNVVSNVSNVVVVVVVVVVVVVVVVVVVVCVVVVVVVVVVVVVVVVVVD